Protein AF-A0A3T0L1B8-F1 (afdb_monomer)

Nearest PDB structures (foldseek):
  5vx6-assembly1_A  TM=2.380E-01  e=1.397E+00  Bacillus subtilis subsp. subtilis str. 168
  7fhf-assembly1_A  TM=1.524E-01  e=4.619E+00  Streptomyces sp. CL190

pLDDT: mean 82.83, std 13.46, r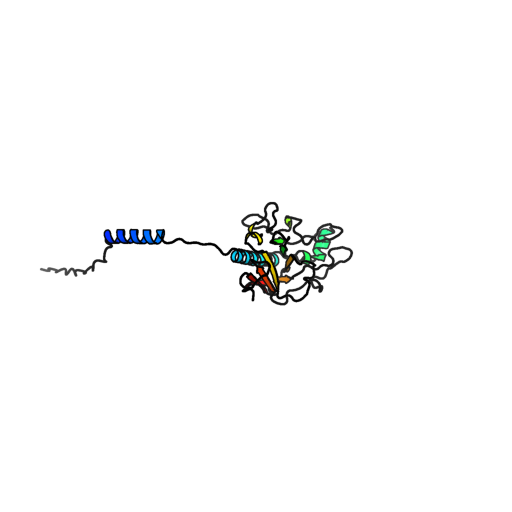ange [38.16, 96.56]

Solvent-accessible surface area (backbone atoms only — not comparable to full-atom values): 14562 Å² total; per-residue (Å²): 142,84,86,83,82,81,83,78,80,80,76,83,73,73,74,73,84,72,87,48,77,66,57,51,53,52,52,53,53,50,50,51,51,52,60,73,68,60,79,84,83,84,75,76,60,41,60,57,53,46,50,54,50,50,52,53,47,52,54,46,40,41,54,47,9,56,70,57,71,49,83,32,91,63,50,92,48,98,43,72,38,35,43,45,37,24,54,39,20,74,69,33,36,27,30,44,39,37,40,45,75,86,83,48,33,25,31,34,33,34,29,46,63,58,42,91,47,91,80,39,23,55,82,89,58,71,90,49,74,86,33,37,40,65,39,90,84,80,72,22,34,41,30,22,58,100,55,88,60,42,31,67,87,37,22,40,37,83,40,49,39,62,37,76,48,81,42,71,71,85,66,80,62,63,96,52,102,40,98,44,51,48,50,40,33,19,41,59,86,31,44,30,28,54,41,91,45,97,62,26,56,26,95,88,50,68,48,68,58,83,82,42,94,62,32,42,68,42,85,52,56,28,33,45,33,45,9,55,41,85,82,53,52,64,93,46,36,46,17,36,36,37,35,33,74,52,51,74,46,82,42,68,58,120

Radius of gyration: 30.21 Å; Cα contacts (8 Å, |Δi|>4): 432; chains: 1; bounding box: 126×38×60 Å

Mean predicted aligned error: 10.53 Å

Secondary structure (DSSP, 8-state):
-----------------PPPHHHHHHHHHHHHHHHHH--------HHHHHHHHHHHHHHHHHHHHHHS----SS-SSSSHHHHHHHHTGGGGSEEEEEEE-SS-EEEEEEE------SS-S--SS--STTTB-B-TTT--BSB-SS-TTB-GGGBGGGGT--EEEEES--SSS-SSS-TTEEEEEE-TT--EES---SS--STTS----TTSTTS-B--S-EEEEEESSSS--GGGEEEEEE-TT--EEEE---

Sequence (254 aa):
MTSYIKLTKQKNCNSSSAFTMIELLVVIIIIGIIVAALTFNFTPNKLQIAADMLMKNIKFTQSLALKDDKYQPFPNSNTAMEENRSKYWFKQWWHLKITNTGNTIYYYIFSDSPSNSSSSNFDEGYSHLSELAINPMSKKYYIGAIVSDYSPELNLSAYGVKKVEFTGYSSSPMPNNMGNRIDILFDSEGNVFLNEGIAGDSNTNPDINPLKNVRHLLTKTVKIRLCKDTTCTNSNCIAIAISPSGDVEQTQCF

Structure (mmCIF, N/CA/C/O backbone):
data_AF-A0A3T0L1B8-F1
#
_entry.id   AF-A0A3T0L1B8-F1
#
loop_
_atom_site.group_PDB
_atom_site.id
_atom_site.type_symbol
_atom_site.label_atom_id
_atom_site.label_alt_id
_atom_site.label_comp_id
_atom_site.label_asym_id
_atom_site.label_entity_id
_atom_site.label_seq_id
_atom_site.pdbx_PDB_ins_code
_atom_site.Cartn_x
_atom_site.Cartn_y
_atom_site.Cartn_z
_atom_site.occupancy
_atom_site.B_iso_or_equiv
_atom_site.auth_seq_id
_atom_site.auth_comp_id
_atom_site.auth_asym_id
_atom_site.auth_atom_id
_atom_site.pdbx_PDB_model_num
ATOM 1 N N . MET A 1 1 ? -99.798 -4.658 -1.985 1.00 43.56 1 MET A N 1
ATOM 2 C CA . MET A 1 1 ? -99.447 -4.841 -0.562 1.00 43.56 1 MET A CA 1
ATOM 3 C C . MET A 1 1 ? -98.146 -5.625 -0.530 1.00 43.56 1 MET A C 1
ATOM 5 O O . MET A 1 1 ? -98.163 -6.825 -0.750 1.00 43.56 1 MET A O 1
ATOM 9 N N . THR A 1 2 ? -97.020 -4.934 -0.376 1.00 40.78 2 THR A N 1
ATOM 10 C CA . THR A 1 2 ? -95.688 -5.556 -0.352 1.00 40.78 2 THR A CA 1
ATOM 11 C C . THR A 1 2 ? -94.812 -4.692 0.542 1.00 40.78 2 THR A C 1
ATOM 13 O O . THR A 1 2 ? -94.305 -3.658 0.120 1.00 40.78 2 THR A O 1
ATOM 16 N N . SER A 1 3 ? -94.726 -5.075 1.814 1.00 42.00 3 SER A N 1
ATOM 17 C 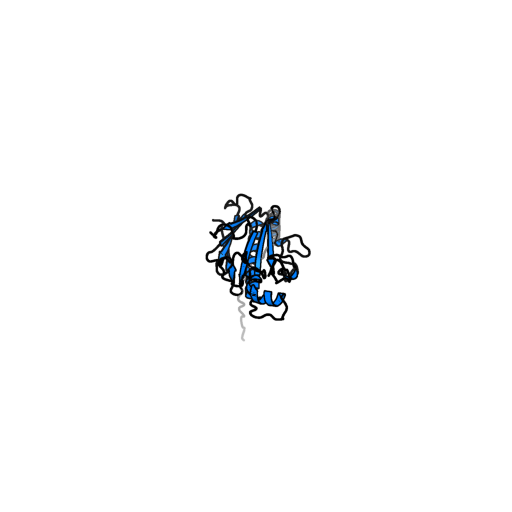CA . SER A 1 3 ? -93.849 -4.433 2.790 1.00 42.00 3 SER A CA 1
ATOM 18 C C . SER A 1 3 ? -92.582 -5.273 2.905 1.00 42.00 3 SER A C 1
ATOM 20 O O . SER A 1 3 ? -92.642 -6.430 3.317 1.00 42.00 3 SER A O 1
ATOM 22 N N . TYR A 1 4 ? -91.446 -4.714 2.491 1.00 51.78 4 TYR A N 1
ATOM 23 C CA . TYR A 1 4 ? -90.135 -5.322 2.697 1.00 51.78 4 TYR A CA 1
ATOM 24 C C . TYR A 1 4 ? -89.591 -4.866 4.051 1.00 51.78 4 TYR A C 1
ATOM 26 O O . TYR A 1 4 ? -89.288 -3.689 4.241 1.00 51.78 4 TYR A O 1
ATOM 34 N N . ILE A 1 5 ? -89.430 -5.801 4.987 1.00 57.03 5 ILE A N 1
ATOM 35 C CA . ILE A 1 5 ? -88.693 -5.557 6.229 1.00 57.03 5 ILE A CA 1
ATOM 36 C C . ILE A 1 5 ? -87.202 -5.661 5.902 1.00 57.03 5 ILE A C 1
ATOM 38 O O . ILE A 1 5 ? -86.676 -6.740 5.631 1.00 57.03 5 ILE A O 1
ATOM 42 N N . LYS A 1 6 ? -86.511 -4.520 5.902 1.00 51.84 6 LYS A N 1
ATOM 43 C CA . LYS A 1 6 ? -85.059 -4.451 5.727 1.00 51.84 6 LYS A CA 1
ATOM 44 C C . LYS A 1 6 ? -84.392 -4.802 7.060 1.00 51.84 6 LYS A C 1
ATOM 46 O O . LYS A 1 6 ? -84.316 -3.968 7.955 1.00 51.84 6 LYS A O 1
ATOM 51 N N . LEU A 1 7 ? -83.914 -6.037 7.199 1.00 56.41 7 LEU A N 1
ATOM 52 C CA . LEU A 1 7 ? -83.088 -6.451 8.336 1.00 56.41 7 LEU A CA 1
ATOM 53 C C . LEU A 1 7 ? -81.690 -5.832 8.201 1.00 56.41 7 LEU A C 1
ATOM 55 O O . LEU A 1 7 ? -80.828 -6.351 7.492 1.00 56.41 7 LEU A O 1
ATOM 59 N N . THR A 1 8 ? -81.441 -4.712 8.877 1.00 56.59 8 THR A N 1
ATOM 60 C CA . THR A 1 8 ? -80.078 -4.201 9.063 1.00 56.59 8 THR A CA 1
ATOM 61 C C . THR A 1 8 ? -79.391 -5.002 10.161 1.00 56.59 8 THR A C 1
ATOM 63 O O . THR A 1 8 ? -79.640 -4.803 11.347 1.00 56.59 8 THR A O 1
ATOM 66 N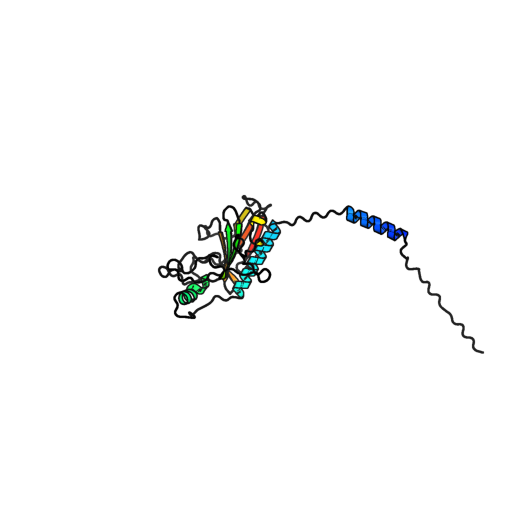 N . LYS A 1 9 ? -78.518 -5.927 9.754 1.00 58.34 9 LYS A N 1
ATOM 67 C CA . LYS A 1 9 ? -77.613 -6.661 10.642 1.00 58.34 9 LYS A CA 1
ATOM 68 C C . LYS A 1 9 ? -76.667 -5.653 11.308 1.00 58.34 9 LYS A C 1
ATOM 70 O O . LYS A 1 9 ? -75.794 -5.096 10.645 1.00 58.34 9 LYS A O 1
ATOM 75 N N . GLN A 1 10 ? -76.861 -5.394 12.598 1.00 59.53 10 GLN A N 1
ATOM 76 C CA . GLN A 1 10 ? -75.979 -4.536 13.383 1.00 59.53 10 GLN A CA 1
ATOM 77 C C . GLN A 1 10 ? -74.624 -5.244 13.514 1.00 59.53 10 GLN A C 1
ATOM 79 O O . GLN A 1 10 ? -74.503 -6.284 14.159 1.00 59.53 10 GLN A O 1
ATOM 84 N N . LYS A 1 11 ? -73.603 -4.730 12.822 1.00 57.56 11 LYS A N 1
ATOM 85 C CA . LYS A 1 11 ? -72.218 -5.160 13.028 1.00 57.56 11 LYS A CA 1
ATOM 86 C C . LYS A 1 11 ? -71.818 -4.685 14.426 1.00 57.56 11 LYS A C 1
ATOM 88 O O . LYS A 1 11 ? -71.758 -3.480 14.652 1.00 57.56 11 LYS A O 1
ATOM 93 N N . ASN A 1 12 ? -71.540 -5.613 15.341 1.00 59.44 12 ASN A N 1
ATOM 94 C CA . ASN A 1 12 ? -70.778 -5.306 16.549 1.00 59.44 12 ASN A CA 1
ATOM 95 C C . ASN A 1 12 ? -69.379 -4.876 16.099 1.00 59.44 12 ASN A C 1
ATOM 97 O O . ASN A 1 12 ? -68.505 -5.708 15.854 1.00 59.44 12 ASN A O 1
ATOM 101 N N . CYS A 1 13 ? -69.177 -3.574 15.931 1.00 58.53 13 CYS A N 1
ATOM 102 C CA . CYS A 1 13 ? -67.839 -3.017 15.939 1.00 58.53 13 CYS A CA 1
ATOM 103 C C . CYS A 1 13 ? -67.358 -3.121 17.384 1.00 58.53 13 CYS A C 1
ATOM 105 O O . CYS A 1 13 ? -67.670 -2.258 18.199 1.00 58.53 13 CYS A O 1
ATOM 107 N N . ASN A 1 14 ? -66.630 -4.195 17.706 1.00 60.19 14 ASN A N 1
ATOM 108 C CA . ASN A 1 14 ? -65.706 -4.154 18.833 1.00 60.19 14 ASN A CA 1
ATOM 109 C C . ASN A 1 14 ? -64.895 -2.874 18.648 1.00 60.19 14 ASN A C 1
ATOM 111 O O . ASN A 1 14 ? -64.238 -2.723 17.615 1.00 60.19 14 ASN A O 1
ATOM 115 N N . SER A 1 15 ? -65.018 -1.926 19.578 1.00 56.59 15 SER A N 1
ATOM 116 C CA . SER A 1 15 ? -64.222 -0.710 19.541 1.00 56.59 15 SER A CA 1
ATOM 117 C C . SER A 1 15 ? -62.767 -1.150 19.513 1.00 56.59 15 SER A C 1
ATOM 119 O O . SER A 1 15 ? -62.270 -1.713 20.488 1.00 56.59 15 SER A O 1
ATOM 121 N N . SER A 1 16 ? -62.094 -0.959 18.384 1.00 62.03 16 SER A N 1
ATOM 122 C CA . SER A 1 16 ? -60.641 -0.982 18.343 1.00 62.03 16 SER A CA 1
ATOM 123 C C . SER A 1 16 ? -60.185 -0.014 19.427 1.00 62.03 16 SER A C 1
ATOM 125 O O . SER A 1 16 ? -60.505 1.171 19.331 1.00 62.03 16 SER A O 1
ATOM 127 N N . SER A 1 17 ? -59.583 -0.550 20.494 1.00 70.81 17 SER A N 1
ATOM 128 C CA . SER A 1 17 ? -59.208 0.200 21.692 1.00 70.81 17 SER A CA 1
ATOM 129 C C . SER A 1 17 ? -58.466 1.459 21.261 1.00 70.81 17 SER A C 1
ATOM 131 O O . SER A 1 17 ? -57.380 1.379 20.688 1.00 70.81 17 SER A O 1
ATOM 133 N N . ALA A 1 18 ? -59.109 2.611 21.430 1.00 75.62 18 ALA A N 1
ATOM 134 C CA . ALA A 1 18 ? -58.526 3.885 21.066 1.00 75.62 18 ALA A CA 1
ATOM 135 C C . ALA A 1 18 ? -57.537 4.278 22.159 1.00 75.62 18 ALA A C 1
ATOM 137 O O . ALA A 1 18 ? -57.841 4.179 23.348 1.00 75.62 18 ALA A O 1
ATOM 138 N N . PHE A 1 19 ? -56.356 4.711 21.739 1.00 81.44 19 PHE A N 1
ATOM 139 C CA . PHE A 1 19 ? -55.300 5.128 22.643 1.00 81.44 19 PHE A CA 1
ATOM 140 C C . PHE A 1 19 ? -55.752 6.344 23.455 1.00 81.44 19 PHE A C 1
ATOM 142 O O . PHE A 1 19 ? -56.242 7.328 22.892 1.00 81.44 19 PHE A O 1
ATOM 149 N N . THR A 1 20 ? -55.635 6.273 24.780 1.00 90.88 20 THR A N 1
ATOM 150 C CA . THR A 1 20 ? -56.143 7.344 25.646 1.00 90.88 20 THR A CA 1
ATOM 151 C C . THR A 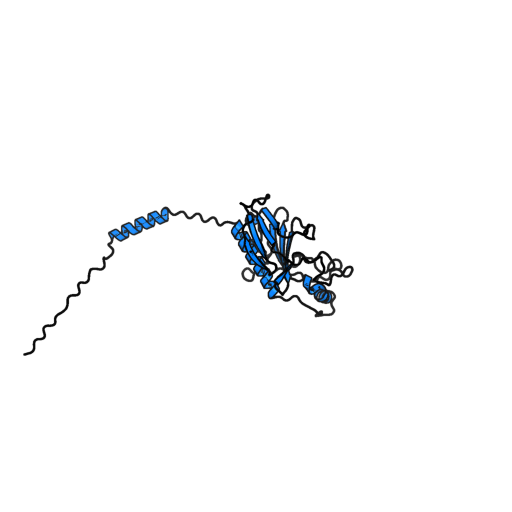1 20 ? -55.114 8.470 25.798 1.00 90.88 20 THR A C 1
ATOM 153 O O . THR A 1 20 ? -53.906 8.250 25.750 1.00 90.88 20 THR A O 1
ATOM 156 N N . MET A 1 21 ? -55.579 9.707 26.010 1.00 92.12 21 MET A N 1
ATOM 157 C CA . MET A 1 21 ? -54.702 10.879 26.199 1.00 92.12 21 MET A CA 1
ATOM 158 C C . MET A 1 21 ? -53.708 10.709 27.362 1.00 92.12 21 MET A C 1
ATOM 160 O O . MET A 1 21 ? -52.581 11.193 27.287 1.00 92.12 21 MET A O 1
ATOM 164 N N . ILE A 1 22 ? -54.101 9.996 28.423 1.00 93.19 22 ILE A N 1
ATOM 165 C CA . ILE A 1 22 ? -53.224 9.716 29.567 1.00 93.19 22 ILE A CA 1
ATOM 166 C C . ILE A 1 22 ? -52.142 8.683 29.226 1.00 93.19 22 ILE A C 1
ATOM 168 O O . ILE A 1 22 ? -50.998 8.818 29.651 1.00 93.19 22 ILE A O 1
ATOM 172 N N . GLU A 1 23 ? -52.476 7.690 28.407 1.00 92.25 23 GLU A N 1
ATOM 173 C CA . GLU A 1 23 ? -51.549 6.655 27.942 1.00 92.25 23 GLU A CA 1
ATOM 174 C C . GLU A 1 23 ? -50.450 7.261 27.060 1.00 92.25 23 GLU A C 1
ATOM 176 O O . GLU A 1 23 ? -49.275 6.927 27.205 1.00 92.25 23 GLU A O 1
ATOM 181 N N . LEU A 1 24 ? -50.800 8.260 26.241 1.00 92.75 24 LEU A N 1
ATOM 182 C CA . LEU A 1 24 ? -49.839 9.049 25.466 1.00 92.75 24 LEU A CA 1
ATOM 183 C C . LEU A 1 24 ? -48.844 9.796 26.348 1.00 92.75 24 LEU A C 1
ATOM 185 O O . LEU A 1 24 ? -47.643 9.782 26.080 1.00 92.75 24 LEU A O 1
ATOM 189 N N . LEU A 1 25 ? -49.334 10.431 27.407 1.00 95.00 25 LEU A N 1
ATOM 190 C CA . LEU A 1 25 ? -48.489 11.174 28.332 1.00 95.00 25 LEU A CA 1
ATOM 191 C C . LEU A 1 25 ? -47.494 10.248 29.041 1.00 95.00 25 LEU A C 1
ATOM 193 O O . LEU A 1 25 ? -46.308 10.567 29.123 1.00 95.00 25 LEU A O 1
ATOM 197 N N . VAL A 1 26 ? -47.948 9.073 29.484 1.00 95.38 26 VAL A N 1
ATOM 198 C CA . VAL A 1 26 ? -47.081 8.059 30.099 1.00 95.38 26 VAL A CA 1
ATOM 199 C C . VAL A 1 26 ? -46.014 7.575 29.113 1.00 95.38 26 VAL A C 1
ATOM 201 O O . VAL A 1 26 ? -44.842 7.505 29.476 1.00 95.38 26 VAL A O 1
ATOM 204 N N . VAL A 1 27 ? -46.376 7.314 27.854 1.00 95.50 27 VAL A N 1
ATOM 205 C CA . VAL A 1 27 ? -45.414 6.892 26.821 1.00 95.50 27 VAL A CA 1
ATOM 206 C C . VAL A 1 27 ? -44.347 7.959 26.560 1.00 95.50 27 VAL A C 1
ATOM 208 O O . VAL A 1 27 ? -43.166 7.623 26.490 1.00 95.50 27 VAL A O 1
ATOM 211 N N . ILE A 1 28 ? -44.718 9.240 26.475 1.00 95.56 28 ILE A N 1
ATOM 212 C CA . ILE A 1 28 ? -43.755 10.335 26.255 1.00 95.56 28 ILE A CA 1
ATOM 213 C C . ILE A 1 28 ? -42.784 10.459 27.434 1.00 95.56 28 ILE A C 1
ATOM 215 O O . ILE A 1 28 ? -41.582 10.618 27.218 1.00 95.56 28 ILE A O 1
ATOM 219 N N . ILE A 1 29 ? -43.275 10.340 28.672 1.00 96.56 29 ILE A N 1
ATOM 220 C CA . ILE A 1 29 ? -42.424 10.370 29.870 1.00 96.56 29 ILE A CA 1
ATOM 221 C C . ILE A 1 29 ? -41.445 9.192 29.860 1.00 96.56 29 ILE A C 1
ATOM 223 O O . ILE A 1 29 ? -40.252 9.389 30.081 1.00 96.56 29 ILE A O 1
ATOM 227 N N . ILE A 1 30 ? -41.923 7.982 29.559 1.00 96.19 30 ILE A N 1
ATOM 228 C CA . ILE A 1 30 ? -41.081 6.780 29.511 1.00 96.19 30 ILE A CA 1
ATOM 229 C C . ILE A 1 30 ? -39.999 6.918 28.433 1.00 96.19 30 ILE A C 1
ATOM 231 O O . ILE A 1 30 ? -38.829 6.668 28.715 1.00 96.19 30 ILE A O 1
ATOM 235 N N . ILE A 1 31 ? -40.352 7.370 27.226 1.00 95.62 31 ILE A N 1
ATOM 236 C CA . ILE A 1 31 ? -39.377 7.608 26.151 1.00 95.62 31 ILE A CA 1
ATOM 237 C C . ILE A 1 31 ? -38.372 8.689 26.566 1.00 95.62 31 ILE A C 1
ATOM 239 O O . ILE A 1 31 ? -37.177 8.519 26.342 1.00 95.62 31 ILE A O 1
ATOM 243 N N . GLY A 1 32 ? -38.826 9.764 27.216 1.00 94.94 32 GLY A N 1
ATOM 244 C CA . GLY A 1 32 ? -37.956 10.827 27.722 1.00 94.94 32 GLY A CA 1
ATOM 245 C C . GLY A 1 32 ? -36.923 10.318 28.728 1.00 94.94 32 GLY A C 1
ATOM 246 O O . GLY A 1 32 ? -35.747 10.659 28.622 1.00 94.94 32 GLY A O 1
ATOM 247 N N . ILE A 1 33 ? -37.333 9.445 29.653 1.00 94.88 33 ILE A N 1
ATOM 248 C CA . ILE A 1 33 ? -36.426 8.808 30.619 1.00 94.88 33 ILE A CA 1
ATOM 249 C C . ILE A 1 33 ? -35.438 7.882 29.904 1.00 94.88 33 ILE A C 1
ATOM 251 O O . ILE A 1 33 ? -34.245 7.933 30.192 1.00 94.88 33 ILE A O 1
ATOM 255 N N . ILE A 1 34 ? -35.907 7.063 28.957 1.00 94.12 34 ILE A N 1
ATOM 256 C CA . ILE A 1 34 ? -35.047 6.146 28.197 1.00 94.12 34 ILE A CA 1
ATOM 257 C C . ILE A 1 34 ? -33.992 6.932 27.412 1.00 94.12 34 ILE A C 1
ATOM 259 O O . ILE A 1 34 ? -32.811 6.615 27.497 1.00 94.12 34 ILE A O 1
ATOM 263 N N . VAL A 1 35 ? -34.380 7.990 26.699 1.00 91.19 35 VAL A N 1
ATOM 264 C CA . VAL A 1 35 ? -33.441 8.823 25.930 1.00 91.19 35 VAL A CA 1
ATOM 265 C C . VAL A 1 35 ? -32.449 9.540 26.847 1.00 91.19 35 VAL A C 1
ATOM 267 O O . VAL A 1 35 ? -31.269 9.604 26.520 1.00 91.19 35 VAL A O 1
ATOM 270 N N . ALA A 1 36 ? -32.893 10.034 28.005 1.00 89.94 36 ALA A N 1
ATOM 271 C CA . ALA A 1 36 ? -32.013 10.689 28.972 1.00 89.94 36 ALA A CA 1
ATOM 272 C C . ALA A 1 36 ? -31.031 9.718 29.655 1.00 89.94 36 ALA A C 1
ATOM 274 O O . ALA A 1 36 ? -29.933 10.123 30.030 1.00 89.94 36 ALA A O 1
ATOM 275 N N . ALA A 1 37 ? -31.414 8.449 29.824 1.00 89.00 37 ALA A N 1
ATOM 276 C CA . ALA A 1 37 ? -30.581 7.420 30.447 1.00 89.00 37 ALA A CA 1
ATOM 277 C C . ALA A 1 37 ? -29.617 6.729 29.464 1.00 89.00 37 ALA A C 1
ATOM 279 O O . ALA A 1 37 ? -28.627 6.132 29.889 1.00 89.00 37 ALA A O 1
ATOM 280 N N . LEU A 1 38 ? -29.892 6.781 28.159 1.00 87.12 38 LEU A N 1
ATOM 281 C CA . LEU A 1 38 ? -29.060 6.151 27.138 1.00 87.12 38 LEU A CA 1
ATOM 282 C C . LEU A 1 38 ? -27.897 7.061 26.728 1.00 87.12 38 LEU A C 1
ATOM 284 O O . LEU A 1 38 ? -28.003 7.874 25.812 1.00 87.12 38 LEU A O 1
ATOM 288 N N . THR A 1 39 ? -26.738 6.859 27.351 1.00 77.25 39 THR A N 1
ATOM 289 C CA . THR A 1 39 ? -25.471 7.434 26.883 1.00 77.25 39 THR A CA 1
ATOM 290 C C . THR A 1 39 ? -24.746 6.417 26.004 1.00 77.25 39 THR A C 1
ATOM 292 O O . THR A 1 39 ? -24.194 5.434 26.499 1.00 77.25 39 THR A O 1
ATOM 295 N N . PHE A 1 40 ? -24.714 6.637 24.689 1.00 77.25 40 PHE A N 1
ATOM 296 C CA . PHE A 1 40 ? -23.960 5.775 23.778 1.00 77.25 40 PHE A CA 1
ATOM 297 C C . PHE A 1 40 ? -22.516 6.267 23.634 1.00 77.25 40 PHE A C 1
ATOM 299 O O . PHE A 1 40 ? -22.259 7.282 22.989 1.00 77.25 40 PHE A O 1
ATOM 306 N N . ASN A 1 41 ? -21.557 5.541 24.212 1.00 73.69 41 ASN A N 1
ATOM 307 C CA . ASN A 1 41 ? -20.136 5.830 24.020 1.00 73.69 41 ASN A CA 1
ATOM 308 C C . ASN A 1 41 ? -19.567 5.009 22.852 1.00 73.69 41 ASN A C 1
ATOM 310 O O . ASN A 1 41 ? -18.990 3.938 23.042 1.00 73.69 41 ASN A O 1
ATOM 314 N N . PHE A 1 42 ? -19.746 5.508 21.629 1.00 72.50 42 PHE A N 1
ATOM 315 C CA . PHE A 1 42 ? -19.143 4.922 20.433 1.00 72.50 42 PHE A CA 1
ATOM 316 C C . PHE A 1 42 ? -17.696 5.400 20.289 1.00 72.50 42 PHE A C 1
ATOM 318 O O . PHE A 1 42 ? -17.414 6.363 19.580 1.00 72.50 42 PHE A O 1
ATOM 325 N N . THR A 1 43 ? -16.759 4.722 20.952 1.00 78.88 43 THR A N 1
ATOM 326 C CA . THR A 1 43 ? -15.334 4.884 20.632 1.00 78.88 43 THR A CA 1
ATOM 327 C C . THR A 1 43 ? -14.949 3.845 19.582 1.00 78.88 43 THR A C 1
ATOM 329 O O . THR A 1 43 ? -14.843 2.659 19.901 1.00 78.88 43 THR A O 1
ATOM 332 N N . PRO A 1 44 ? -14.774 4.235 18.306 1.00 82.75 44 PRO A N 1
ATOM 333 C CA . PRO A 1 44 ? -14.417 3.272 17.282 1.00 82.75 44 PRO A CA 1
ATOM 334 C C . PRO A 1 44 ? -13.020 2.715 17.555 1.00 82.75 44 PRO A C 1
ATOM 336 O O . PRO A 1 44 ? -12.099 3.437 17.957 1.00 82.75 44 PRO A O 1
ATOM 339 N N . ASN A 1 45 ? -12.845 1.419 17.306 1.00 89.56 45 ASN A N 1
ATOM 340 C CA . ASN A 1 45 ? -11.541 0.789 17.423 1.00 89.56 45 ASN A CA 1
ATOM 341 C C . ASN A 1 45 ? -10.625 1.306 16.300 1.00 89.56 45 ASN A C 1
ATOM 343 O O . ASN A 1 45 ? -10.745 0.907 15.145 1.00 89.56 45 ASN A O 1
ATOM 347 N N . LYS A 1 46 ? -9.695 2.206 16.641 1.00 92.56 46 LYS A N 1
ATOM 348 C CA . LYS A 1 46 ? -8.772 2.813 15.670 1.00 92.56 46 LYS A CA 1
ATOM 349 C C . LYS A 1 46 ? -7.891 1.784 14.957 1.00 92.56 46 LYS A C 1
ATOM 351 O O . LYS A 1 46 ? -7.619 1.957 13.775 1.00 92.56 46 LYS A O 1
ATOM 356 N N . LEU A 1 47 ? -7.488 0.714 15.648 1.00 92.12 47 LEU A N 1
ATOM 357 C CA . LEU A 1 47 ? -6.679 -0.351 15.050 1.00 92.12 47 LEU A CA 1
ATOM 358 C C . LEU A 1 47 ? -7.476 -1.109 13.983 1.00 92.12 47 LEU A C 1
ATOM 360 O O . LEU A 1 47 ? -6.938 -1.408 12.922 1.00 92.12 47 LEU A O 1
ATOM 364 N N . GLN A 1 48 ? -8.764 -1.351 14.246 1.00 92.88 48 GLN A N 1
ATOM 365 C CA . GLN A 1 48 ? -9.682 -1.947 13.275 1.00 92.88 48 GLN A CA 1
ATOM 366 C C . GLN A 1 48 ? -9.821 -1.054 12.037 1.00 92.88 48 GLN A C 1
ATOM 368 O O . GLN A 1 48 ? -9.638 -1.532 10.925 1.00 92.88 48 GLN A O 1
ATOM 373 N N . ILE A 1 49 ? -10.023 0.257 12.223 1.00 93.94 49 ILE A N 1
ATOM 374 C CA . ILE A 1 49 ? -10.102 1.207 11.099 1.00 93.94 49 ILE A CA 1
ATOM 375 C C . ILE A 1 49 ? -8.813 1.192 10.263 1.00 93.94 49 ILE A C 1
ATOM 377 O O . ILE A 1 49 ? -8.881 1.202 9.036 1.00 93.94 49 ILE A O 1
ATOM 381 N N . ALA A 1 50 ? -7.641 1.158 10.904 1.00 94.44 50 ALA A N 1
ATOM 382 C CA . ALA A 1 50 ? -6.365 1.071 10.196 1.00 94.44 50 ALA A CA 1
ATOM 383 C C . ALA A 1 50 ? -6.233 -0.226 9.386 1.00 94.44 50 ALA A C 1
ATOM 385 O O . ALA A 1 50 ? -5.775 -0.180 8.244 1.00 94.44 50 ALA A O 1
ATOM 386 N N . ALA A 1 51 ? -6.647 -1.361 9.956 1.00 94.94 51 ALA A N 1
ATOM 387 C CA . ALA A 1 51 ? -6.626 -2.649 9.271 1.00 94.94 51 ALA A CA 1
ATOM 388 C C . ALA A 1 51 ? -7.575 -2.668 8.064 1.00 94.94 51 ALA A C 1
ATOM 390 O O . ALA A 1 51 ? -7.160 -3.045 6.969 1.00 94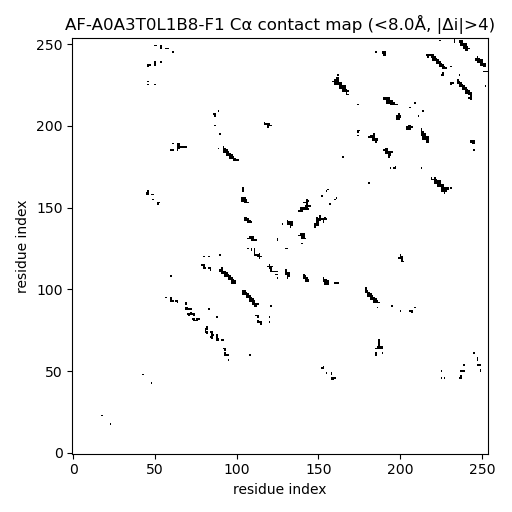.94 51 ALA A O 1
ATOM 391 N N . ASP A 1 52 ? -8.805 -2.180 8.238 1.00 95.38 52 ASP A N 1
ATOM 392 C CA . ASP A 1 52 ? -9.802 -2.085 7.169 1.00 95.38 52 ASP A CA 1
ATOM 393 C C . ASP A 1 52 ? -9.328 -1.164 6.040 1.00 95.38 52 ASP A C 1
ATOM 395 O O . ASP A 1 52 ? -9.467 -1.491 4.859 1.00 95.38 52 ASP A O 1
ATOM 399 N N . MET A 1 53 ? -8.720 -0.026 6.390 1.00 94.06 53 MET A N 1
ATOM 400 C CA . MET A 1 53 ? -8.166 0.915 5.418 1.00 94.06 53 MET A CA 1
ATOM 401 C C . MET A 1 53 ? -7.001 0.298 4.639 1.00 94.06 53 MET A C 1
ATOM 403 O O . MET A 1 53 ? -6.972 0.391 3.413 1.00 94.06 53 MET A O 1
ATOM 407 N N . LEU A 1 54 ? -6.063 -0.359 5.327 1.00 95.50 54 LEU A N 1
ATOM 408 C CA . LEU A 1 54 ? -4.938 -1.031 4.679 1.00 95.50 54 LEU A CA 1
ATOM 409 C C . LEU A 1 54 ? -5.427 -2.157 3.758 1.00 95.50 54 LEU A C 1
ATOM 411 O O . LEU A 1 54 ? -5.028 -2.201 2.601 1.00 95.50 54 LEU A O 1
ATOM 415 N N . MET A 1 55 ? -6.352 -3.005 4.216 1.00 95.81 55 MET A N 1
ATOM 416 C CA . MET A 1 55 ? -6.948 -4.068 3.399 1.00 95.81 55 MET A CA 1
ATOM 417 C C . MET A 1 55 ? -7.647 -3.511 2.154 1.00 95.81 55 MET A C 1
ATOM 419 O O . MET A 1 55 ? -7.432 -4.012 1.049 1.00 95.81 55 MET A O 1
ATOM 423 N N . LYS A 1 56 ? -8.464 -2.462 2.310 1.00 95.38 56 LYS A N 1
ATOM 424 C CA . LYS A 1 56 ? -9.117 -1.776 1.186 1.00 95.38 56 LYS A CA 1
ATOM 425 C C . LYS A 1 56 ? -8.086 -1.283 0.174 1.00 95.38 56 LYS A C 1
ATOM 427 O O . LYS A 1 56 ? -8.299 -1.424 -1.026 1.00 95.38 56 LYS A O 1
ATOM 432 N N . ASN A 1 57 ? -6.990 -0.709 0.654 1.00 95.62 57 ASN A N 1
ATOM 433 C CA . ASN A 1 57 ? -5.966 -0.135 -0.203 1.00 95.62 57 ASN A CA 1
ATOM 434 C C . ASN A 1 57 ? -5.090 -1.191 -0.881 1.00 95.62 57 ASN A C 1
ATOM 436 O O . ASN A 1 57 ? -4.737 -0.987 -2.033 1.00 95.62 57 ASN A O 1
ATOM 440 N N . ILE A 1 58 ? -4.840 -2.346 -0.256 1.00 96.00 58 ILE A N 1
ATOM 441 C CA . ILE A 1 58 ? -4.208 -3.488 -0.938 1.00 96.00 58 ILE A CA 1
ATOM 442 C C . ILE A 1 58 ? -5.098 -3.965 -2.097 1.00 96.00 58 ILE A C 1
ATOM 444 O O . ILE A 1 58 ? -4.622 -4.096 -3.221 1.00 96.00 58 ILE A O 1
ATOM 448 N N . LYS A 1 59 ? -6.406 -4.144 -1.858 1.00 95.62 59 LYS A N 1
ATOM 449 C CA . LYS A 1 59 ? -7.370 -4.515 -2.915 1.00 95.62 59 LYS A CA 1
ATOM 450 C C . LYS A 1 59 ? -7.446 -3.460 -4.018 1.00 95.62 59 LYS A C 1
ATOM 452 O O . LYS A 1 59 ? -7.579 -3.790 -5.192 1.00 95.62 59 LYS A O 1
ATOM 457 N N . PHE A 1 60 ? -7.355 -2.184 -3.650 1.00 95.25 60 PHE A N 1
ATOM 458 C CA . PHE A 1 60 ? -7.288 -1.093 -4.614 1.00 95.25 60 PHE A CA 1
ATOM 459 C C . PHE A 1 60 ? -6.017 -1.172 -5.471 1.00 95.25 60 PHE A C 1
ATOM 461 O O . PHE A 1 60 ? -6.135 -1.123 -6.692 1.00 95.25 60 PHE A O 1
ATOM 468 N N . THR A 1 61 ? -4.837 -1.375 -4.877 1.00 95.88 61 THR A N 1
ATOM 469 C CA . THR A 1 61 ? -3.581 -1.581 -5.619 1.00 95.88 61 THR A CA 1
ATOM 470 C C . THR A 1 61 ? -3.678 -2.772 -6.569 1.00 95.88 61 THR A C 1
ATOM 472 O O . THR A 1 61 ? -3.332 -2.641 -7.739 1.00 95.88 61 THR A O 1
ATOM 475 N N . GLN A 1 62 ? -4.234 -3.899 -6.116 1.00 95.56 62 GLN A N 1
ATOM 476 C CA . GLN A 1 62 ? -4.489 -5.056 -6.977 1.00 95.56 62 GLN A CA 1
ATOM 477 C C . GLN A 1 62 ? -5.411 -4.685 -8.150 1.00 95.56 62 GLN A C 1
ATOM 479 O O . GLN A 1 62 ? -5.121 -5.005 -9.298 1.00 95.56 62 GLN A O 1
ATOM 484 N N . SER A 1 63 ? -6.500 -3.950 -7.896 1.00 95.19 63 SER A N 1
ATOM 485 C CA . SER A 1 63 ? -7.397 -3.496 -8.968 1.00 95.19 63 SER A CA 1
ATOM 486 C C . SER A 1 63 ? -6.725 -2.546 -9.964 1.00 95.19 63 SER A C 1
ATOM 488 O O . SER A 1 63 ? -7.097 -2.540 -11.136 1.00 95.19 63 SER A O 1
ATOM 490 N N . LEU A 1 64 ? -5.748 -1.748 -9.514 1.00 95.62 64 LEU A N 1
ATOM 491 C CA . LEU A 1 64 ? -4.956 -0.893 -10.393 1.00 95.62 64 LEU A CA 1
ATOM 492 C C . LEU A 1 64 ? -4.069 -1.749 -11.297 1.00 95.62 64 LEU A C 1
ATOM 494 O O . LEU A 1 64 ? -4.116 -1.555 -12.505 1.00 95.62 64 LEU A O 1
ATOM 498 N N . ALA A 1 65 ? -3.364 -2.737 -10.742 1.00 95.06 65 ALA A N 1
ATOM 499 C CA . ALA A 1 65 ? -2.540 -3.672 -11.510 1.00 95.06 65 ALA A CA 1
ATOM 500 C C . ALA A 1 65 ? -3.331 -4.446 -12.571 1.00 95.06 65 ALA A C 1
ATOM 502 O O . ALA A 1 65 ? -2.900 -4.532 -13.715 1.00 95.06 65 ALA A O 1
ATOM 503 N N . LEU A 1 66 ? -4.528 -4.929 -12.227 1.00 94.31 66 LEU A N 1
ATOM 504 C CA . LEU A 1 66 ? -5.398 -5.641 -13.171 1.00 94.31 66 LEU A CA 1
ATOM 505 C C . LEU A 1 66 ? -5.956 -4.741 -14.286 1.00 94.31 66 LEU A C 1
ATOM 507 O O . LEU A 1 66 ? -6.351 -5.233 -15.341 1.00 94.31 66 LEU A O 1
ATOM 511 N N . LYS A 1 67 ? -6.060 -3.429 -14.047 1.00 94.62 67 LYS A N 1
ATOM 512 C CA . LYS A 1 67 ? -6.615 -2.469 -15.014 1.00 94.62 67 LYS A CA 1
ATOM 513 C C . LYS A 1 67 ? -5.541 -1.832 -15.895 1.00 94.62 67 LYS A C 1
ATOM 515 O O . LYS A 1 67 ? -5.818 -1.496 -17.044 1.00 94.62 67 LYS A O 1
ATOM 520 N N . ASP A 1 68 ? -4.374 -1.581 -15.326 1.00 92.94 68 ASP A N 1
ATOM 521 C CA . ASP A 1 68 ? -3.281 -0.831 -15.927 1.00 92.94 68 ASP A CA 1
ATOM 522 C C . ASP A 1 68 ? -2.151 -1.791 -16.294 1.00 92.94 68 ASP A C 1
ATOM 524 O O . ASP A 1 68 ? -1.239 -2.039 -15.502 1.00 92.94 68 ASP A O 1
ATOM 528 N N . ASP A 1 69 ? -2.253 -2.357 -17.497 1.00 90.12 69 ASP A N 1
ATOM 529 C CA . ASP A 1 69 ? -1.242 -3.267 -18.018 1.00 90.12 69 ASP A CA 1
ATOM 530 C C . ASP A 1 69 ? 0.039 -2.503 -18.367 1.00 90.12 69 ASP A C 1
ATOM 532 O O . ASP A 1 69 ? 0.079 -1.657 -19.264 1.00 90.12 69 ASP A O 1
ATOM 536 N N . LYS A 1 70 ? 1.104 -2.824 -17.635 1.00 91.19 70 LYS A N 1
ATOM 537 C CA . LYS A 1 70 ? 2.436 -2.237 -17.810 1.00 91.19 70 LYS A CA 1
ATOM 538 C C . LYS A 1 70 ? 3.247 -2.926 -18.894 1.00 91.19 70 LYS A C 1
ATOM 540 O O . LYS A 1 70 ? 4.359 -2.481 -19.180 1.00 91.19 70 LYS A O 1
ATOM 545 N N . TYR A 1 71 ? 2.739 -4.013 -19.469 1.00 91.00 71 TYR A N 1
ATOM 546 C CA . TYR A 1 71 ? 3.445 -4.763 -20.489 1.00 91.00 71 TYR A CA 1
ATOM 547 C C . TYR A 1 71 ? 3.672 -3.913 -21.744 1.00 91.00 71 TYR A C 1
ATOM 549 O O . TYR A 1 71 ? 2.754 -3.589 -22.495 1.00 91.00 71 TYR A O 1
ATOM 557 N N . GLN A 1 72 ? 4.937 -3.575 -21.988 1.00 89.75 72 GLN A N 1
ATOM 558 C CA . GLN A 1 72 ? 5.369 -2.841 -23.170 1.00 89.75 72 GLN A CA 1
ATOM 559 C C . GLN A 1 72 ? 6.527 -3.602 -23.831 1.00 89.75 72 GLN A C 1
ATOM 561 O O . GLN A 1 72 ? 7.680 -3.400 -23.467 1.00 89.75 72 GLN A O 1
ATOM 566 N N . PRO A 1 73 ? 6.265 -4.499 -24.796 1.00 88.12 73 PRO A N 1
ATOM 567 C CA . PRO A 1 73 ? 7.324 -5.292 -25.422 1.00 88.12 73 PRO A CA 1
ATOM 568 C C . PRO A 1 73 ? 8.216 -4.485 -26.376 1.00 88.12 73 PRO A C 1
ATOM 570 O O . PRO A 1 73 ? 9.326 -4.919 -26.682 1.00 88.12 73 PRO A O 1
ATOM 573 N N . PHE A 1 74 ? 7.753 -3.321 -26.846 1.00 91.50 74 PHE A N 1
ATOM 574 C CA . PHE A 1 74 ? 8.474 -2.472 -27.796 1.00 91.50 74 PHE A CA 1
ATOM 575 C C . PHE A 1 74 ? 8.423 -0.997 -27.380 1.00 91.50 74 PHE A C 1
ATOM 577 O O . PHE A 1 74 ? 7.380 -0.544 -26.904 1.00 91.50 74 PHE A O 1
ATOM 584 N N . PRO A 1 75 ? 9.506 -0.230 -27.593 1.00 91.62 75 PRO A N 1
ATOM 585 C CA . PRO A 1 75 ? 9.535 1.187 -27.256 1.00 91.62 75 PRO A CA 1
ATOM 586 C C . PRO A 1 75 ? 8.641 2.000 -28.192 1.00 91.62 75 PRO A C 1
ATOM 588 O O . PRO A 1 75 ? 8.647 1.799 -29.405 1.00 91.62 75 PRO A O 1
ATOM 591 N N . ASN A 1 76 ? 7.911 2.971 -27.637 1.00 91.19 76 ASN A N 1
ATOM 592 C CA . ASN A 1 76 ? 7.065 3.875 -28.428 1.00 91.19 76 ASN A CA 1
ATOM 593 C C . ASN A 1 76 ? 7.877 4.953 -29.169 1.00 91.19 76 ASN A C 1
ATOM 595 O O . ASN A 1 76 ? 7.369 5.616 -30.072 1.00 91.19 76 ASN A O 1
ATOM 599 N N . SER A 1 77 ? 9.133 5.168 -28.768 1.00 92.19 77 SER A N 1
ATOM 600 C CA . SER A 1 77 ? 10.065 6.101 -29.402 1.00 92.19 77 SER A CA 1
ATOM 601 C C . SER A 1 77 ? 11.512 5.656 -29.192 1.00 92.19 77 SER A C 1
ATOM 603 O O . SER A 1 77 ? 11.800 4.889 -28.280 1.00 92.19 77 SER A O 1
ATOM 605 N N . ASN A 1 78 ? 12.440 6.204 -29.977 1.00 89.12 78 ASN A N 1
ATOM 606 C CA . ASN A 1 78 ? 13.875 5.888 -29.895 1.00 89.12 78 ASN A CA 1
ATOM 607 C C . ASN A 1 78 ? 14.595 6.641 -28.758 1.00 89.12 78 ASN A C 1
ATOM 609 O O . ASN A 1 78 ? 15.746 7.049 -28.901 1.00 89.12 78 ASN A O 1
ATOM 613 N N . THR A 1 79 ? 13.895 6.932 -27.661 1.00 90.31 79 THR A N 1
ATOM 614 C CA . THR A 1 79 ? 14.501 7.574 -26.491 1.00 90.31 79 THR A CA 1
ATOM 615 C C . THR A 1 79 ? 14.974 6.505 -25.514 1.00 90.31 79 THR A C 1
ATOM 617 O O . THR A 1 79 ? 14.293 5.500 -25.321 1.00 90.31 79 THR A O 1
ATOM 620 N N . ALA A 1 80 ? 16.103 6.742 -24.838 1.00 86.25 80 ALA A N 1
ATOM 621 C CA . ALA A 1 80 ? 16.635 5.803 -23.844 1.00 86.25 80 ALA A CA 1
ATOM 622 C C . ALA A 1 80 ? 15.604 5.456 -22.750 1.00 86.25 80 ALA A C 1
ATOM 624 O O . ALA A 1 80 ? 15.521 4.319 -22.299 1.00 86.25 80 ALA A O 1
ATOM 625 N N . MET A 1 81 ? 14.768 6.426 -22.367 1.00 87.81 81 MET A N 1
ATOM 626 C CA . MET A 1 81 ? 13.684 6.230 -21.405 1.00 87.81 81 MET A CA 1
ATOM 627 C C . MET A 1 81 ? 12.629 5.228 -21.902 1.00 87.81 81 MET A C 1
ATOM 629 O O . MET A 1 81 ? 12.245 4.335 -21.152 1.00 87.81 81 MET A O 1
ATOM 633 N N . GLU A 1 82 ? 12.185 5.327 -23.159 1.00 90.06 82 GLU A N 1
ATOM 634 C CA . GLU A 1 82 ? 11.208 4.388 -23.735 1.00 90.06 82 GLU A CA 1
ATOM 635 C C . GLU A 1 82 ? 11.807 3.002 -24.009 1.00 90.06 82 GLU A C 1
ATOM 637 O O . GLU A 1 82 ? 11.126 1.982 -23.863 1.00 90.06 82 GLU A O 1
ATOM 642 N N . GLU A 1 83 ? 13.094 2.937 -24.349 1.00 88.44 83 GLU A N 1
ATOM 643 C CA . GLU A 1 83 ? 13.826 1.670 -24.426 1.00 88.44 83 GLU A CA 1
ATOM 644 C C . GLU A 1 83 ? 13.875 0.983 -23.058 1.00 88.44 83 GLU A C 1
ATOM 646 O O . GLU A 1 83 ? 13.536 -0.197 -22.944 1.00 88.44 83 GLU A O 1
ATOM 651 N N . ASN A 1 84 ? 14.206 1.730 -22.001 1.00 87.25 84 ASN A N 1
ATOM 652 C CA . ASN A 1 84 ? 14.207 1.231 -20.629 1.00 87.25 84 ASN A CA 1
ATOM 653 C C . ASN A 1 84 ? 12.805 0.827 -20.161 1.00 87.25 84 ASN A C 1
ATOM 655 O O . ASN A 1 84 ? 12.663 -0.229 -19.548 1.00 87.25 84 ASN A O 1
ATOM 659 N N . ARG A 1 85 ? 11.768 1.600 -20.512 1.00 89.19 85 ARG A N 1
ATOM 660 C CA . ARG A 1 85 ? 10.359 1.257 -20.254 1.00 89.19 85 ARG A CA 1
ATOM 661 C C . ARG A 1 85 ? 10.023 -0.134 -20.772 1.00 89.19 85 ARG A C 1
ATOM 663 O O . ARG A 1 85 ? 9.386 -0.917 -20.080 1.00 89.19 85 ARG A O 1
ATOM 670 N N . SER A 1 86 ? 10.481 -0.440 -21.981 1.00 88.94 86 SER A N 1
ATOM 671 C CA . SER A 1 86 ? 10.163 -1.704 -22.646 1.00 88.94 86 SER A CA 1
ATOM 672 C C . SER A 1 86 ? 11.014 -2.856 -22.122 1.00 88.94 86 SER A C 1
ATOM 674 O O . SER A 1 86 ? 10.542 -3.968 -21.912 1.00 88.94 86 SER A O 1
ATOM 676 N N . LYS A 1 87 ? 12.293 -2.581 -21.860 1.00 87.19 87 LYS A N 1
ATOM 677 C CA . LYS A 1 87 ? 13.263 -3.552 -21.349 1.00 87.19 87 LYS A CA 1
ATOM 678 C C . LYS A 1 87 ? 12.963 -3.996 -19.915 1.00 87.19 87 LYS A C 1
ATOM 680 O O . LYS A 1 87 ? 13.202 -5.152 -19.571 1.00 87.19 87 LYS A O 1
ATOM 685 N N . TYR A 1 88 ? 12.445 -3.085 -19.099 1.00 87.88 88 TYR A N 1
ATOM 686 C CA . TYR A 1 88 ? 12.211 -3.266 -17.668 1.00 87.88 88 TYR A CA 1
ATOM 687 C C . TYR A 1 88 ? 10.737 -3.066 -17.302 1.00 87.88 88 TYR A C 1
ATOM 689 O O . TYR A 1 88 ? 10.426 -2.610 -16.209 1.00 87.88 88 TYR A O 1
ATOM 697 N N . TRP A 1 89 ? 9.818 -3.386 -18.215 1.00 89.00 89 TRP A N 1
ATOM 698 C CA . TRP A 1 89 ? 8.390 -3.083 -18.081 1.00 89.00 89 TRP A CA 1
ATOM 699 C C . TRP A 1 89 ? 7.779 -3.523 -16.738 1.00 89.00 89 TRP A C 1
ATOM 701 O O . TRP A 1 89 ? 6.956 -2.806 -16.175 1.00 89.00 89 TRP A O 1
ATOM 711 N N . PHE A 1 90 ? 8.235 -4.655 -16.196 1.00 88.56 90 PHE A N 1
ATOM 712 C CA . PHE A 1 90 ? 7.788 -5.234 -14.926 1.00 88.56 90 PHE A CA 1
ATOM 713 C C . PHE A 1 90 ? 8.185 -4.411 -13.689 1.00 88.56 90 PHE A C 1
ATOM 715 O O . PHE A 1 90 ? 7.574 -4.561 -12.638 1.00 88.56 90 PHE A O 1
ATOM 722 N N . LYS A 1 91 ? 9.183 -3.524 -13.792 1.00 87.81 91 LYS A N 1
ATOM 723 C CA . LYS A 1 91 ? 9.554 -2.587 -12.717 1.00 87.81 91 LYS A CA 1
ATOM 724 C C . LYS A 1 91 ? 8.503 -1.495 -12.498 1.00 87.81 91 LYS A C 1
ATOM 726 O O . LYS A 1 91 ? 8.492 -0.840 -11.472 1.00 87.81 91 LYS A O 1
ATOM 731 N N . GLN A 1 92 ? 7.580 -1.334 -13.448 1.00 90.44 92 GLN A N 1
ATOM 732 C CA . GLN A 1 92 ? 6.483 -0.371 -13.360 1.00 90.44 92 GLN A CA 1
ATOM 733 C C . GLN A 1 92 ? 5.211 -0.968 -12.741 1.00 90.44 92 GLN A C 1
ATOM 735 O O . GLN A 1 92 ? 4.171 -0.305 -12.762 1.00 90.44 92 GLN A O 1
ATOM 740 N N . TRP A 1 93 ? 5.228 -2.220 -12.267 1.00 92.75 93 TRP A N 1
ATOM 741 C CA . TRP A 1 93 ? 4.071 -2.836 -11.605 1.00 92.75 93 TRP A CA 1
ATOM 742 C C . TRP A 1 93 ? 3.543 -1.978 -10.453 1.00 92.75 93 TRP A C 1
ATOM 744 O O . TRP A 1 93 ? 4.202 -1.055 -9.996 1.00 92.75 93 TRP A O 1
ATOM 754 N N . TRP A 1 94 ? 2.309 -2.213 -10.012 1.00 94.69 94 TRP A N 1
ATOM 755 C CA . TRP A 1 94 ? 1.741 -1.398 -8.938 1.00 94.69 94 TRP A CA 1
ATOM 756 C C . TRP A 1 94 ? 2.203 -1.900 -7.574 1.00 94.69 94 TRP A C 1
ATOM 758 O O . TRP A 1 94 ? 2.057 -3.082 -7.255 1.00 94.69 94 TRP A O 1
ATOM 768 N N . HIS A 1 95 ? 2.696 -0.975 -6.755 1.00 93.00 95 HIS A N 1
ATOM 769 C CA . HIS A 1 95 ? 3.233 -1.239 -5.427 1.00 93.00 95 HIS A CA 1
ATOM 770 C C . HIS A 1 95 ? 2.310 -0.693 -4.341 1.00 93.00 95 HIS A C 1
ATOM 772 O O . HIS A 1 95 ? 1.712 0.380 -4.471 1.00 93.00 95 HIS A O 1
ATOM 778 N N . LEU A 1 96 ? 2.273 -1.392 -3.211 1.00 94.12 96 LEU A N 1
ATOM 779 C CA . LEU A 1 96 ? 1.912 -0.838 -1.916 1.00 94.12 96 LEU A CA 1
ATOM 780 C C . LEU A 1 96 ? 3.113 -0.983 -0.988 1.00 94.12 96 LEU A C 1
ATOM 782 O O . LEU A 1 96 ? 3.454 -2.084 -0.555 1.00 94.12 96 LEU A O 1
ATOM 786 N N . LYS A 1 97 ? 3.719 0.153 -0.640 1.00 91.12 97 LYS A N 1
ATOM 787 C CA . LYS A 1 97 ? 4.951 0.190 0.148 1.00 91.12 97 LYS A CA 1
ATOM 788 C C . LYS A 1 97 ? 4.687 0.809 1.513 1.00 91.12 97 LYS A C 1
ATOM 790 O O . LYS A 1 97 ? 4.340 1.983 1.632 1.00 91.12 97 LYS A O 1
ATOM 795 N N . ILE A 1 98 ? 4.844 0.009 2.563 1.00 90.94 98 ILE A N 1
ATOM 796 C CA . ILE A 1 98 ? 4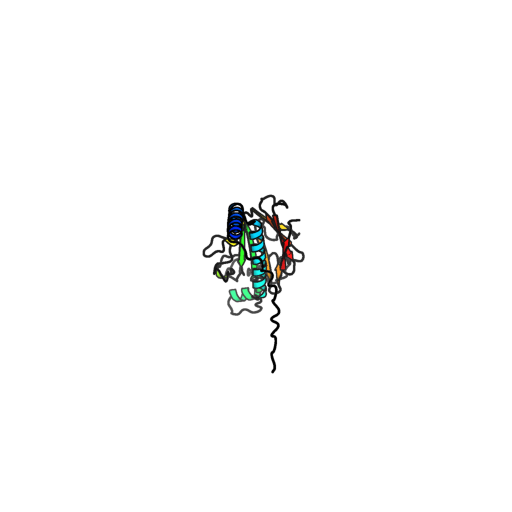.758 0.436 3.962 1.00 90.94 98 ILE A CA 1
ATOM 797 C C . ILE A 1 98 ? 6.147 0.879 4.404 1.00 90.94 98 ILE A C 1
ATOM 799 O O . ILE A 1 98 ? 7.128 0.167 4.212 1.00 90.94 98 ILE A O 1
ATOM 803 N N . THR A 1 99 ? 6.235 2.053 5.019 1.00 87.94 99 THR A N 1
ATOM 804 C CA . THR A 1 99 ? 7.478 2.633 5.522 1.00 87.94 99 THR A CA 1
ATOM 805 C C . THR A 1 99 ? 7.335 3.021 6.987 1.00 87.94 99 THR A C 1
ATOM 807 O O . THR A 1 99 ? 6.357 3.642 7.400 1.00 87.94 99 THR A O 1
ATOM 810 N N . ASN A 1 100 ? 8.355 2.682 7.770 1.00 86.81 100 ASN A N 1
ATOM 811 C CA . ASN A 1 100 ? 8.533 3.087 9.153 1.00 86.81 100 ASN A CA 1
ATOM 812 C C . ASN A 1 100 ? 9.751 4.018 9.252 1.00 86.81 100 ASN A C 1
ATOM 814 O O . ASN A 1 100 ? 10.889 3.607 9.039 1.00 86.81 100 ASN A O 1
ATOM 818 N N . THR A 1 101 ? 9.534 5.286 9.582 1.00 82.19 101 THR A N 1
ATOM 819 C CA . THR A 1 101 ? 10.624 6.264 9.760 1.00 82.19 101 THR A CA 1
ATOM 820 C C . THR A 1 101 ? 11.112 6.353 11.209 1.00 82.19 101 THR A C 1
ATOM 822 O O . THR A 1 101 ? 11.809 7.296 11.570 1.00 82.19 101 THR A O 1
ATOM 825 N N . GLY A 1 102 ? 10.727 5.404 12.067 1.00 76.00 102 GLY A N 1
ATOM 826 C CA . GLY A 1 102 ? 10.977 5.413 13.510 1.00 76.00 102 GLY A CA 1
ATOM 827 C C . GLY A 1 102 ? 9.918 6.198 14.286 1.00 76.00 102 GLY A C 1
ATOM 828 O O . GLY A 1 102 ? 9.427 5.716 15.303 1.00 76.00 102 GLY A O 1
ATOM 829 N N . ASN A 1 103 ? 9.512 7.364 13.774 1.00 79.00 103 ASN A N 1
ATOM 830 C CA . ASN A 1 103 ? 8.485 8.204 14.403 1.00 79.00 103 ASN A CA 1
ATOM 831 C C . ASN A 1 103 ? 7.087 7.986 13.816 1.00 79.00 103 ASN A C 1
ATOM 833 O O . ASN A 1 103 ? 6.093 8.136 14.526 1.00 79.00 103 ASN A O 1
ATOM 837 N N . THR A 1 104 ? 7.016 7.639 12.530 1.00 87.81 104 THR A N 1
ATOM 838 C CA . THR A 1 104 ? 5.754 7.509 11.804 1.00 87.81 104 THR A CA 1
ATOM 839 C C . THR A 1 104 ? 5.785 6.269 10.928 1.00 87.81 104 THR A C 1
ATOM 841 O O . THR A 1 104 ? 6.748 6.022 10.200 1.00 87.81 104 THR A O 1
ATOM 844 N N . ILE A 1 105 ? 4.695 5.516 10.974 1.00 90.69 105 ILE A N 1
ATOM 845 C CA . ILE A 1 105 ? 4.410 4.399 10.087 1.00 90.69 105 ILE A CA 1
ATOM 846 C C . ILE A 1 105 ? 3.309 4.846 9.138 1.00 90.69 105 ILE A C 1
ATOM 848 O O . ILE A 1 105 ? 2.221 5.237 9.564 1.00 90.69 105 ILE A O 1
ATOM 852 N N . TYR A 1 106 ? 3.587 4.772 7.848 1.00 92.62 106 TYR A N 1
ATOM 853 C CA . TYR A 1 106 ? 2.642 5.096 6.791 1.00 92.62 106 TYR A CA 1
ATOM 854 C C . TYR A 1 106 ? 2.898 4.204 5.583 1.00 92.62 106 TYR A C 1
ATOM 856 O O . TYR A 1 106 ? 3.871 3.453 5.542 1.00 92.62 106 TYR A O 1
ATOM 864 N N . TYR A 1 107 ? 2.025 4.283 4.593 1.00 93.62 107 TYR A N 1
ATOM 865 C CA . TYR A 1 107 ? 2.231 3.618 3.316 1.00 93.62 107 TYR A CA 1
ATOM 866 C C . TYR A 1 107 ? 1.828 4.524 2.161 1.00 93.62 107 TYR A C 1
ATOM 868 O O . TYR A 1 107 ? 1.238 5.593 2.357 1.00 93.62 107 TYR A O 1
ATOM 876 N N . TYR A 1 108 ? 2.204 4.103 0.964 1.00 93.81 108 TYR A N 1
ATOM 877 C CA . TYR A 1 108 ? 1.861 4.769 -0.280 1.00 93.81 108 TYR A CA 1
ATOM 878 C C . TYR A 1 108 ? 1.658 3.752 -1.398 1.00 93.81 108 TYR A C 1
ATOM 880 O O . TYR A 1 108 ? 2.126 2.614 -1.307 1.00 93.81 108 TYR A O 1
ATOM 888 N N . ILE A 1 109 ? 0.913 4.176 -2.416 1.00 95.12 109 ILE A N 1
ATOM 889 C CA . ILE A 1 109 ? 0.564 3.376 -3.590 1.00 95.12 109 ILE A CA 1
ATOM 890 C C . ILE A 1 109 ? 1.094 4.096 -4.821 1.00 95.12 109 ILE A C 1
A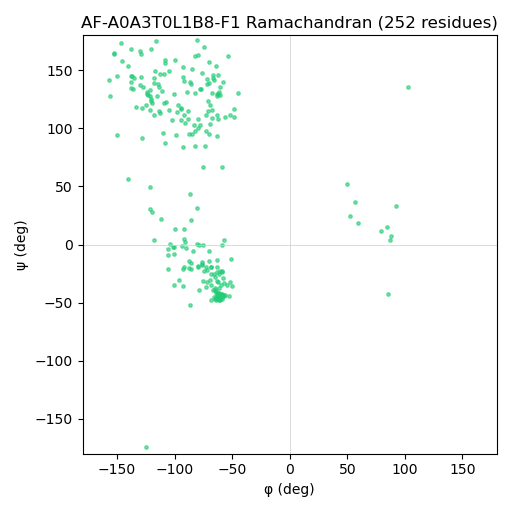TOM 892 O O . ILE A 1 109 ? 0.745 5.259 -5.040 1.00 95.12 109 ILE A O 1
ATOM 896 N N . PHE A 1 110 ? 1.920 3.417 -5.607 1.00 93.81 110 PHE A N 1
ATOM 897 C CA . PHE A 1 110 ? 2.581 4.007 -6.767 1.00 93.81 110 PHE A CA 1
ATOM 898 C C . PHE A 1 110 ? 2.909 2.956 -7.830 1.00 93.81 110 PHE A C 1
ATOM 900 O O . PHE A 1 110 ? 2.874 1.754 -7.561 1.00 93.81 110 PHE A O 1
ATOM 907 N N . SER A 1 111 ? 3.211 3.434 -9.030 1.00 92.44 111 SER A N 1
ATOM 908 C CA . SER A 1 111 ? 3.809 2.674 -10.124 1.00 92.44 111 SER A CA 1
ATOM 909 C C . SER A 1 111 ? 5.012 3.476 -10.601 1.00 92.44 111 SER A C 1
ATOM 911 O O . SER A 1 111 ? 4.846 4.622 -11.017 1.00 92.44 111 SER A O 1
ATOM 913 N N . ASP A 1 112 ? 6.203 2.896 -10.472 1.00 88.56 112 ASP A N 1
ATOM 914 C CA . ASP A 1 112 ? 7.461 3.548 -10.846 1.00 88.56 112 ASP A CA 1
ATOM 915 C C . ASP A 1 112 ? 7.495 3.811 -12.360 1.00 88.56 112 ASP A C 1
ATOM 917 O O . ASP A 1 112 ? 6.840 3.115 -13.148 1.00 88.56 112 ASP A O 1
ATOM 921 N N . SER A 1 113 ? 8.241 4.825 -12.784 1.00 86.94 113 SER A N 1
ATOM 922 C CA . SER A 1 113 ? 8.429 5.162 -14.185 1.00 86.94 113 SER A CA 1
ATOM 923 C C . SER A 1 113 ? 9.912 5.317 -14.519 1.00 86.94 113 SER A C 1
ATOM 925 O O . SER A 1 113 ? 10.703 5.809 -13.717 1.00 86.94 113 SER A O 1
ATOM 927 N N . PRO A 1 114 ? 10.333 4.900 -15.727 1.00 85.81 114 PRO A N 1
ATOM 928 C CA . PRO A 1 114 ? 11.731 4.995 -16.093 1.00 85.81 114 PRO A CA 1
ATOM 929 C C . PRO A 1 114 ? 12.169 6.461 -16.120 1.00 85.81 114 PRO A C 1
ATOM 931 O O . PRO A 1 114 ? 11.567 7.298 -16.792 1.00 85.81 114 PRO A O 1
ATOM 934 N N . SER A 1 115 ? 13.273 6.748 -15.448 1.00 79.50 115 SER A N 1
ATOM 935 C CA . SER A 1 115 ? 13.963 8.029 -15.475 1.00 79.50 115 SER A CA 1
ATOM 936 C C . SER A 1 115 ? 15.170 7.978 -16.418 1.00 79.50 115 SER A C 1
ATOM 938 O O . SER A 1 115 ? 15.716 6.919 -16.731 1.00 79.50 115 SER A O 1
ATOM 940 N N . ASN A 1 116 ? 15.624 9.145 -16.882 1.00 72.50 116 ASN A N 1
ATOM 941 C CA . ASN A 1 116 ? 16.842 9.269 -17.693 1.00 72.50 116 ASN A CA 1
ATOM 942 C C . ASN A 1 116 ? 18.100 9.413 -16.813 1.00 72.50 116 ASN A C 1
ATOM 944 O O . ASN A 1 116 ? 18.933 10.295 -17.033 1.00 72.50 116 ASN A O 1
ATOM 948 N N . SER A 1 117 ? 18.191 8.612 -15.753 1.00 70.94 117 SER A N 1
ATOM 949 C CA . SER A 1 117 ? 19.287 8.666 -14.787 1.00 70.94 117 SER A CA 1
ATOM 950 C C . SER A 1 117 ? 20.407 7.702 -15.167 1.00 70.94 117 SER A C 1
ATOM 952 O O . SER A 1 117 ? 20.187 6.580 -15.614 1.00 70.94 117 SER A O 1
ATOM 954 N N . SER A 1 118 ? 21.651 8.139 -14.966 1.00 63.53 118 SER A N 1
ATOM 955 C CA . SER A 1 118 ? 22.837 7.320 -15.223 1.00 63.53 118 SER A CA 1
ATOM 956 C C . SER A 1 118 ? 23.098 6.266 -14.142 1.00 63.53 118 SER A C 1
ATOM 958 O O . SER A 1 118 ? 23.893 5.357 -14.375 1.00 63.53 118 SER A O 1
ATOM 960 N N . SER A 1 119 ? 22.497 6.406 -12.952 1.00 68.00 119 SER A N 1
ATOM 961 C CA . SER A 1 119 ? 22.749 5.522 -11.803 1.00 68.00 119 SER A CA 1
ATOM 962 C C . SER A 1 119 ? 21.670 4.464 -11.590 1.00 68.00 119 SER A C 1
ATOM 964 O O . SER A 1 119 ? 22.011 3.361 -11.175 1.00 68.00 119 SER A O 1
ATOM 966 N N . SER A 1 120 ? 20.407 4.787 -11.872 1.00 74.81 120 SER A N 1
ATOM 967 C CA . SER A 1 120 ? 19.279 3.856 -11.781 1.00 74.81 120 SER A CA 1
ATOM 968 C C . SER A 1 120 ? 18.153 4.321 -12.690 1.00 74.81 120 SER A C 1
ATOM 970 O O . SER A 1 120 ? 17.753 5.477 -12.587 1.00 74.81 120 SER A O 1
ATOM 972 N N . ASN A 1 121 ? 17.632 3.457 -13.561 1.00 79.50 121 ASN A N 1
ATOM 973 C CA . ASN A 1 121 ? 16.492 3.814 -14.405 1.00 79.50 121 ASN A CA 1
ATOM 974 C C . ASN A 1 121 ? 15.187 3.908 -13.597 1.00 79.50 121 ASN A C 1
ATOM 976 O O . ASN A 1 121 ? 14.286 4.591 -14.056 1.00 79.50 121 ASN A O 1
ATOM 980 N N . PHE A 1 122 ? 15.087 3.280 -12.424 1.00 82.56 122 PHE A N 1
ATOM 981 C CA . PHE A 1 122 ? 13.898 3.268 -11.556 1.00 82.56 122 PHE A CA 1
ATOM 982 C C . PHE A 1 122 ? 14.324 3.644 -10.132 1.00 82.56 122 PHE A C 1
ATOM 984 O O . PHE A 1 122 ? 15.404 3.244 -9.693 1.00 82.56 122 PHE A O 1
ATOM 991 N N . ASP A 1 123 ? 13.571 4.484 -9.429 1.00 77.12 123 ASP A N 1
ATOM 992 C CA . ASP A 1 123 ? 13.991 4.996 -8.112 1.00 77.12 123 ASP A CA 1
ATOM 993 C C . ASP A 1 123 ? 13.318 4.279 -6.926 1.00 77.12 123 ASP A C 1
ATOM 995 O O . ASP A 1 123 ? 13.646 4.545 -5.763 1.00 77.12 123 ASP A O 1
ATOM 999 N N . GLU A 1 124 ? 12.426 3.331 -7.230 1.00 76.69 124 GLU A N 1
ATOM 1000 C CA . GLU A 1 124 ? 11.590 2.544 -6.324 1.00 76.69 124 GLU A CA 1
ATOM 1001 C C . GLU A 1 124 ? 10.790 3.410 -5.332 1.00 76.69 124 GLU A C 1
ATOM 1003 O O . GLU A 1 124 ? 10.454 2.970 -4.216 1.00 76.69 124 GLU A O 1
ATOM 1008 N N . GLY A 1 125 ? 10.536 4.666 -5.688 1.00 74.50 125 GLY A N 1
ATOM 1009 C CA . GLY A 1 125 ? 10.110 5.714 -4.780 1.00 74.50 125 GLY A CA 1
ATOM 1010 C C . GLY A 1 125 ? 8.814 6.399 -5.186 1.00 74.50 125 GLY A C 1
ATOM 1011 O O . GLY A 1 125 ? 8.099 6.012 -6.095 1.00 74.50 125 GLY A O 1
ATOM 1012 N N . TYR A 1 126 ? 8.483 7.438 -4.426 1.00 71.31 126 TYR A N 1
ATOM 1013 C CA . TYR A 1 126 ? 7.382 8.355 -4.728 1.00 71.31 126 TYR A CA 1
ATOM 1014 C C . TYR A 1 126 ? 7.909 9.748 -5.093 1.00 71.31 126 TYR A C 1
ATOM 1016 O O . TYR A 1 126 ? 7.207 10.749 -4.922 1.00 71.31 126 TYR A O 1
ATOM 1024 N N . SER A 1 127 ? 9.175 9.840 -5.517 1.00 73.50 127 SER A N 1
ATOM 1025 C CA . SER A 1 127 ? 9.854 11.115 -5.778 1.00 73.50 127 SER A CA 1
ATOM 1026 C C . SER A 1 127 ? 9.109 11.945 -6.823 1.00 73.50 127 SER A C 1
ATOM 1028 O O . SER A 1 127 ? 9.125 13.177 -6.764 1.00 73.50 127 SER A O 1
ATOM 1030 N N . HIS A 1 128 ? 8.399 11.279 -7.736 1.00 79.19 128 HIS A N 1
ATOM 1031 C CA . HIS A 1 128 ? 7.548 11.902 -8.731 1.00 79.19 128 HIS A CA 1
ATOM 1032 C C . HIS A 1 128 ? 6.070 11.751 -8.353 1.00 79.19 128 HIS A C 1
ATOM 1034 O O . HIS A 1 128 ? 5.499 10.665 -8.357 1.00 79.19 128 HIS A O 1
ATOM 1040 N N . LEU A 1 129 ? 5.396 12.875 -8.082 1.00 82.38 129 LEU A N 1
ATOM 1041 C CA . LEU A 1 129 ? 3.966 12.875 -7.735 1.00 82.38 129 LEU A CA 1
ATOM 1042 C C . LEU A 1 129 ? 3.074 12.249 -8.825 1.00 82.38 129 LEU A C 1
ATOM 1044 O O . LEU A 1 129 ? 1.976 11.794 -8.523 1.00 82.38 129 LEU A O 1
ATOM 1048 N N . SER A 1 130 ? 3.537 12.214 -10.079 1.00 84.81 130 SER A N 1
ATOM 1049 C CA . SER A 1 130 ? 2.842 11.577 -11.205 1.00 84.81 130 SER A CA 1
ATOM 1050 C C . SER A 1 130 ? 2.769 10.050 -11.123 1.00 84.81 130 SER A C 1
ATOM 1052 O O . SER A 1 130 ? 1.932 9.462 -11.799 1.00 84.81 130 SER A O 1
ATOM 1054 N N . GLU A 1 131 ? 3.629 9.416 -10.327 1.00 89.19 131 GLU A N 1
ATOM 1055 C CA . GLU A 1 131 ? 3.685 7.956 -10.144 1.00 89.19 131 GLU A CA 1
ATOM 1056 C C . GLU A 1 131 ? 2.736 7.476 -9.043 1.00 89.19 131 GLU A C 1
ATOM 1058 O O . GLU A 1 131 ? 2.350 6.306 -8.995 1.00 89.19 131 GLU A O 1
ATOM 1063 N N . LEU A 1 132 ? 2.328 8.385 -8.153 1.00 92.19 132 LEU A N 1
ATOM 1064 C CA . LEU A 1 132 ? 1.413 8.090 -7.060 1.00 92.19 132 LEU A CA 1
ATOM 1065 C C . LEU A 1 132 ? -0.008 7.868 -7.577 1.00 92.19 132 LEU A C 1
ATOM 1067 O O . LEU A 1 132 ? -0.540 8.640 -8.378 1.00 92.19 132 LEU A O 1
ATOM 1071 N N . ALA A 1 133 ? -0.684 6.864 -7.021 1.00 93.38 133 ALA A N 1
ATOM 1072 C CA . ALA A 1 133 ? -2.113 6.713 -7.246 1.00 93.38 133 ALA A CA 1
ATOM 1073 C C . ALA A 1 133 ? -2.869 7.934 -6.699 1.00 93.38 133 ALA A C 1
ATOM 1075 O O . ALA A 1 133 ? -2.527 8.492 -5.653 1.00 93.38 133 ALA A O 1
ATOM 1076 N N . ILE A 1 134 ? -3.954 8.317 -7.370 1.00 91.69 134 ILE A N 1
ATOM 1077 C CA . ILE A 1 134 ? -4.802 9.444 -6.968 1.00 91.69 134 ILE A CA 1
ATOM 1078 C C . ILE A 1 134 ? -6.150 8.915 -6.491 1.00 91.69 134 ILE A C 1
ATOM 1080 O O . ILE A 1 134 ? -6.805 8.117 -7.165 1.00 91.69 134 ILE A O 1
ATOM 1084 N N . ASN A 1 135 ? -6.605 9.400 -5.338 1.00 89.44 135 ASN A N 1
ATOM 1085 C CA . ASN A 1 135 ? -7.943 9.120 -4.846 1.00 89.44 135 ASN A CA 1
ATOM 1086 C C . ASN A 1 135 ? -8.981 9.834 -5.731 1.00 89.44 135 ASN A C 1
ATOM 1088 O O . ASN A 1 135 ? -8.988 11.068 -5.810 1.00 89.44 135 ASN A O 1
ATOM 1092 N N . PRO A 1 136 ? -9.902 9.100 -6.382 1.00 86.31 136 PRO A N 1
ATOM 1093 C CA . PRO A 1 136 ? -10.838 9.695 -7.330 1.00 86.31 136 PRO A CA 1
ATOM 1094 C C . PRO A 1 136 ? -11.830 10.663 -6.672 1.00 86.31 136 PRO A C 1
ATOM 1096 O O . PRO A 1 136 ? -12.318 11.562 -7.362 1.00 86.31 136 PRO A O 1
ATOM 1099 N N . MET A 1 137 ? -12.111 10.501 -5.374 1.00 87.38 137 MET A N 1
ATOM 1100 C CA . MET A 1 137 ? -13.054 11.327 -4.615 1.00 87.38 137 MET A CA 1
ATOM 1101 C C . MET A 1 137 ? -12.388 12.579 -4.051 1.00 87.38 137 MET A C 1
ATOM 1103 O O . MET A 1 137 ? -12.886 13.681 -4.258 1.00 87.38 137 MET A O 1
ATOM 1107 N N . SER A 1 138 ? -11.270 12.417 -3.339 1.00 88.25 138 SER A N 1
ATOM 1108 C CA . SER A 1 138 ? -10.604 13.533 -2.656 1.00 88.25 138 SER A CA 1
ATOM 1109 C C . SER A 1 138 ? -9.608 14.286 -3.537 1.00 88.25 138 SER A C 1
ATOM 1111 O O . SER A 1 138 ? -9.193 15.376 -3.158 1.00 88.25 138 SER A O 1
ATOM 1113 N N . LYS A 1 139 ? -9.222 13.715 -4.689 1.00 89.62 139 LYS A N 1
ATOM 1114 C CA . LYS A 1 139 ? -8.160 14.211 -5.586 1.00 89.62 139 LYS A CA 1
ATOM 1115 C C . LYS A 1 139 ? -6.783 14.322 -4.927 1.00 89.62 139 LYS A C 1
ATOM 1117 O O . LYS A 1 139 ? -5.905 14.996 -5.448 1.00 89.62 139 LYS A O 1
ATOM 1122 N N . LYS A 1 140 ? -6.597 13.632 -3.804 1.00 91.38 140 LYS A N 1
ATOM 1123 C CA . LYS A 1 140 ? -5.336 13.556 -3.068 1.00 91.38 140 LYS A CA 1
ATOM 1124 C C . LYS A 1 140 ? -4.520 12.354 -3.514 1.00 91.38 140 LYS A C 1
ATOM 1126 O O . LYS A 1 140 ? -5.084 11.338 -3.926 1.00 91.38 140 LYS A O 1
ATOM 1131 N N . TYR A 1 141 ? -3.206 12.451 -3.380 1.00 92.12 141 TYR A N 1
ATOM 1132 C CA . TYR A 1 141 ? -2.295 11.346 -3.639 1.00 92.12 141 TYR A CA 1
ATOM 1133 C C . TYR A 1 141 ? -2.413 10.282 -2.544 1.00 92.12 141 TYR A C 1
ATOM 1135 O O . TYR A 1 141 ? -2.575 10.599 -1.358 1.00 92.12 141 TYR A O 1
ATOM 1143 N N . TYR A 1 142 ? -2.312 9.011 -2.928 1.00 92.75 142 TYR A N 1
ATOM 1144 C CA . TYR A 1 142 ? -2.268 7.869 -2.019 1.00 92.75 142 TYR A CA 1
ATOM 1145 C C . TYR A 1 142 ? -0.894 7.761 -1.350 1.00 92.75 142 TYR A C 1
ATOM 1147 O O . TYR A 1 142 ? -0.135 6.821 -1.567 1.00 92.75 142 TYR A O 1
ATOM 1155 N N . ILE A 1 143 ? -0.583 8.742 -0.507 1.00 91.56 143 ILE A N 1
ATOM 1156 C CA . ILE A 1 143 ? 0.605 8.783 0.337 1.00 91.56 143 ILE A CA 1
ATOM 1157 C C . ILE A 1 143 ? 0.246 9.255 1.748 1.00 91.56 143 ILE A C 1
ATOM 1159 O O . ILE A 1 143 ? -0.503 10.216 1.919 1.00 91.56 143 ILE A O 1
ATOM 1163 N N . GLY A 1 144 ? 0.761 8.554 2.763 1.00 86.12 144 GLY A N 1
ATOM 1164 C CA . GLY A 1 144 ? 0.562 8.900 4.178 1.00 86.12 144 GLY A CA 1
ATOM 1165 C C . GLY A 1 144 ? 1.655 9.781 4.791 1.00 86.12 144 GLY A C 1
ATOM 1166 O O . GLY A 1 144 ? 1.560 10.135 5.967 1.00 86.12 144 GLY A O 1
ATOM 1167 N N . ALA A 1 145 ? 2.686 10.135 4.021 1.00 83.88 145 ALA A N 1
ATOM 1168 C CA . ALA A 1 145 ? 3.672 11.143 4.401 1.00 83.88 145 ALA A CA 1
ATOM 1169 C C . ALA A 1 145 ? 3.086 12.553 4.245 1.00 83.88 145 ALA A C 1
ATOM 1171 O O . ALA A 1 145 ? 2.298 12.800 3.336 1.00 83.88 145 ALA A O 1
ATOM 1172 N N . ILE A 1 146 ? 3.502 13.487 5.106 1.00 74.50 146 ILE A N 1
ATOM 1173 C CA . ILE A 1 146 ? 3.068 14.889 5.044 1.00 74.50 146 ILE A CA 1
ATOM 1174 C C . ILE A 1 146 ? 3.763 15.576 3.857 1.00 74.50 146 ILE A C 1
ATOM 1176 O O . ILE A 1 146 ? 4.812 16.196 4.009 1.00 74.50 146 ILE A O 1
ATOM 1180 N N . VAL A 1 147 ? 3.174 15.435 2.673 1.00 72.50 147 VAL A N 1
ATOM 1181 C CA . VAL A 1 147 ? 3.523 16.153 1.435 1.00 72.50 147 VAL A CA 1
ATOM 1182 C C . VAL A 1 147 ? 2.335 17.023 0.998 1.00 72.50 147 VAL A C 1
ATOM 1184 O O . VAL A 1 147 ? 1.279 16.982 1.626 1.00 72.50 147 VAL A O 1
ATOM 1187 N N . SER A 1 148 ? 2.459 17.843 -0.047 1.00 69.19 148 SER A N 1
ATOM 1188 C CA . SER A 1 148 ? 1.298 18.559 -0.605 1.00 69.19 148 SER A CA 1
ATOM 1189 C C . SER A 1 148 ? 0.236 17.567 -1.107 1.00 69.19 148 SER A C 1
ATOM 1191 O O . SER A 1 148 ? 0.580 16.585 -1.758 1.00 69.19 148 SER A O 1
ATOM 1193 N N . ASP A 1 149 ? -1.043 17.814 -0.802 1.00 80.19 149 ASP A N 1
ATOM 1194 C CA . ASP A 1 149 ? -2.193 17.017 -1.273 1.00 80.19 149 ASP A CA 1
ATOM 1195 C C . ASP A 1 149 ? -2.155 15.514 -0.938 1.00 80.19 149 ASP A C 1
ATOM 1197 O O . ASP A 1 149 ? -2.622 14.669 -1.700 1.00 80.19 149 ASP A O 1
ATOM 1201 N N . TYR A 1 150 ? -1.631 15.172 0.240 1.00 85.50 150 TYR A N 1
ATOM 1202 C CA . TYR A 1 150 ? -1.565 13.799 0.748 1.00 85.50 150 TYR A CA 1
ATOM 1203 C C . TYR A 1 150 ? -2.860 13.310 1.420 1.00 85.50 150 TYR A C 1
ATOM 1205 O O . TYR A 1 150 ? -3.710 14.103 1.850 1.00 85.50 150 TYR A O 1
ATOM 1213 N N . SER A 1 151 ? -2.971 11.986 1.560 1.00 88.62 151 SER A N 1
ATOM 1214 C CA . SER A 1 151 ? -4.091 11.284 2.197 1.00 88.62 151 SER A CA 1
ATOM 1215 C C . SER A 1 151 ? -3.726 10.907 3.646 1.00 88.62 151 SER A C 1
ATOM 1217 O O . SER A 1 151 ? -3.089 9.871 3.871 1.00 88.62 151 SER A O 1
ATOM 1219 N N . PRO A 1 152 ? -4.080 11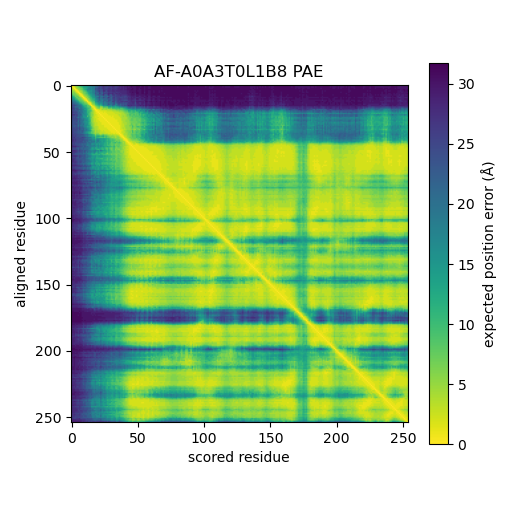.731 4.657 1.00 86.38 152 PRO A N 1
ATOM 1220 C CA . PRO A 1 152 ? -3.678 11.511 6.051 1.00 86.38 152 PRO A CA 1
ATOM 1221 C C . PRO A 1 152 ? -4.181 10.185 6.637 1.00 86.38 152 PRO A C 1
ATOM 1223 O O . PRO A 1 152 ? -3.581 9.662 7.572 1.00 86.38 152 PRO A O 1
ATOM 1226 N N . GLU A 1 153 ? -5.241 9.607 6.075 1.00 89.69 153 GLU A N 1
ATOM 1227 C CA . GLU A 1 153 ? -5.776 8.291 6.431 1.00 89.69 153 GLU A CA 1
ATOM 1228 C C . GLU A 1 153 ? -4.812 7.119 6.163 1.00 89.69 153 GLU A C 1
ATOM 1230 O O . GLU A 1 153 ? -5.026 6.014 6.657 1.00 89.69 153 GLU A O 1
ATOM 1235 N N . LEU A 1 154 ? -3.734 7.340 5.407 1.00 92.75 154 LEU A N 1
ATOM 1236 C CA . LEU A 1 154 ? -2.702 6.331 5.140 1.00 92.75 154 LEU A CA 1
ATOM 1237 C C . LEU A 1 154 ? -1.574 6.355 6.186 1.00 92.75 154 LEU A C 1
ATOM 1239 O O . LEU A 1 154 ? -0.661 5.528 6.151 1.00 92.75 154 LEU A O 1
ATOM 1243 N N . ASN A 1 155 ? -1.625 7.294 7.134 1.00 93.44 155 ASN A N 1
ATOM 1244 C CA . ASN A 1 155 ? -0.725 7.340 8.278 1.00 93.44 155 ASN A CA 1
ATOM 1245 C C . ASN A 1 155 ? -1.222 6.382 9.373 1.00 93.44 155 ASN A C 1
ATOM 1247 O O . ASN A 1 155 ? -2.086 6.720 10.183 1.00 93.44 155 ASN A O 1
ATOM 1251 N N . LEU A 1 156 ? -0.649 5.180 9.421 1.00 93.12 156 LEU A N 1
ATOM 1252 C CA . LEU A 1 156 ? -1.004 4.137 10.386 1.00 93.12 156 LEU A CA 1
ATOM 1253 C C . LEU A 1 156 ? -0.724 4.564 11.836 1.00 93.12 156 LEU A C 1
ATOM 1255 O O . LEU A 1 156 ? -1.474 4.201 12.748 1.00 93.12 156 LEU A O 1
ATOM 1259 N N . SER A 1 157 ? 0.301 5.386 12.071 1.00 91.94 157 SER A N 1
ATOM 1260 C CA . SER A 1 157 ? 0.593 5.909 13.412 1.00 91.94 157 SER A CA 1
ATOM 1261 C C . SER A 1 157 ? -0.503 6.833 13.947 1.00 91.94 157 SER A C 1
ATOM 1263 O O . SER A 1 157 ? -0.732 6.846 15.157 1.00 91.94 157 SER A O 1
ATOM 1265 N N . ALA A 1 158 ? -1.260 7.524 13.084 1.00 91.81 158 ALA A N 1
ATOM 1266 C CA . ALA A 1 158 ? -2.419 8.326 13.501 1.00 91.81 158 ALA A CA 1
ATOM 1267 C C . ALA A 1 158 ? -3.545 7.470 14.125 1.00 91.81 158 ALA A C 1
ATOM 1269 O O . ALA A 1 158 ? -4.325 7.950 14.955 1.00 91.81 158 ALA A O 1
ATOM 1270 N N . TYR A 1 159 ? -3.589 6.178 13.789 1.00 92.94 159 TYR A N 1
ATOM 1271 C CA . TYR A 1 159 ? -4.509 5.194 14.362 1.00 92.94 159 TYR A CA 1
ATOM 1272 C C . TYR A 1 159 ? -3.944 4.475 15.597 1.00 92.94 159 TYR A C 1
ATOM 1274 O O . TYR A 1 159 ? -4.618 3.629 16.186 1.00 92.94 159 TYR A O 1
ATOM 1282 N N . GLY A 1 160 ? -2.732 4.830 16.034 1.00 90.88 160 GLY A N 1
ATOM 1283 C CA . GLY A 1 160 ? -2.069 4.228 17.189 1.00 90.88 160 GLY A CA 1
ATOM 1284 C C . GLY A 1 160 ? -1.305 2.939 16.880 1.00 90.88 160 GLY A C 1
ATOM 1285 O O . GLY A 1 160 ? -0.955 2.220 17.817 1.00 90.88 160 GLY A O 1
ATOM 1286 N N . VAL A 1 161 ? -1.038 2.641 15.603 1.00 91.75 161 VAL A N 1
ATOM 1287 C CA . VAL A 1 161 ? -0.133 1.551 15.213 1.00 91.75 161 VAL A CA 1
ATOM 1288 C C . VAL A 1 161 ? 1.301 1.953 15.557 1.00 91.75 161 VAL A C 1
ATOM 1290 O O . VAL A 1 161 ? 1.788 2.996 15.115 1.00 91.75 161 VAL A O 1
ATOM 1293 N N . LYS A 1 162 ? 1.976 1.120 16.352 1.00 90.06 162 LYS A N 1
ATOM 1294 C CA . LYS A 1 162 ? 3.366 1.331 16.788 1.00 90.06 162 LYS A CA 1
ATOM 1295 C C . LYS A 1 162 ? 4.365 0.419 16.094 1.00 90.06 162 LYS A C 1
ATOM 1297 O O . LYS A 1 162 ? 5.554 0.722 16.086 1.00 90.06 162 LYS A O 1
ATOM 1302 N N . LYS A 1 163 ? 3.897 -0.698 15.542 1.00 88.06 163 LYS A N 1
ATOM 1303 C CA . LYS A 1 163 ? 4.733 -1.661 14.830 1.00 88.06 163 LYS A CA 1
ATOM 1304 C C . LYS A 1 163 ? 3.918 -2.360 13.756 1.00 88.06 163 LYS A C 1
ATOM 1306 O O . LYS A 1 163 ? 2.729 -2.615 13.944 1.00 88.06 163 LYS A O 1
ATOM 1311 N N . VAL A 1 164 ? 4.581 -2.664 12.649 1.00 88.56 164 VAL A N 1
ATOM 1312 C CA . VAL A 1 164 ? 4.060 -3.532 11.598 1.00 88.56 164 VAL A CA 1
ATOM 1313 C C . VAL A 1 164 ? 5.036 -4.686 11.444 1.00 88.56 164 VAL A C 1
ATOM 1315 O O . VAL A 1 164 ? 6.237 -4.453 11.324 1.00 88.56 164 VAL A O 1
ATOM 1318 N N . GLU A 1 165 ? 4.539 -5.917 11.490 1.00 86.50 165 GLU A N 1
ATOM 1319 C CA . GLU A 1 165 ? 5.351 -7.114 11.269 1.00 86.50 165 GLU A CA 1
ATOM 1320 C C . GLU A 1 165 ? 4.856 -7.869 10.045 1.00 86.50 165 GLU A C 1
ATOM 1322 O O . GLU A 1 165 ? 3.654 -7.967 9.807 1.00 86.50 165 GLU A O 1
ATOM 1327 N N . PHE A 1 166 ? 5.793 -8.437 9.298 1.00 84.88 166 PHE A N 1
ATOM 1328 C CA . PHE A 1 166 ? 5.504 -9.299 8.166 1.00 84.88 166 PHE A CA 1
ATOM 1329 C C . PHE A 1 166 ? 5.876 -10.735 8.535 1.00 84.88 166 PHE A C 1
ATOM 1331 O O . PHE A 1 166 ? 7.017 -11.000 8.915 1.00 84.88 166 PHE A O 1
ATOM 1338 N N . THR A 1 167 ? 4.920 -11.659 8.477 1.00 82.88 167 THR A N 1
ATOM 1339 C CA . THR A 1 167 ? 5.120 -13.065 8.857 1.00 82.88 167 THR A CA 1
ATOM 1340 C C . THR A 1 167 ? 4.622 -14.016 7.770 1.00 82.88 167 THR A C 1
ATOM 1342 O O . THR A 1 167 ? 3.892 -13.628 6.861 1.00 82.88 167 THR A O 1
ATOM 1345 N N . GLY A 1 168 ? 5.041 -15.283 7.842 1.00 74.50 168 GLY A N 1
ATOM 1346 C CA . GLY A 1 168 ? 4.679 -16.302 6.845 1.00 74.50 168 GLY A CA 1
ATOM 1347 C C . GLY A 1 168 ? 5.616 -16.368 5.635 1.00 74.50 168 GLY A C 1
ATOM 1348 O O . GLY A 1 168 ? 5.391 -17.178 4.740 1.00 74.50 168 GLY A O 1
ATOM 1349 N N . TYR A 1 169 ? 6.694 -15.578 5.632 1.00 70.62 169 TYR A N 1
ATOM 1350 C CA . TYR A 1 169 ? 7.732 -15.617 4.607 1.00 70.62 169 TYR A CA 1
ATOM 1351 C C . TYR A 1 169 ? 9.093 -15.951 5.229 1.00 70.62 169 TYR A C 1
ATOM 1353 O O . TYR A 1 169 ? 9.509 -15.320 6.197 1.00 70.62 169 TYR A O 1
ATOM 1361 N N . SER A 1 170 ? 9.754 -16.995 4.723 1.00 56.75 170 SER A N 1
ATOM 1362 C CA . SER A 1 170 ? 10.901 -17.639 5.382 1.00 56.75 170 SER A CA 1
ATOM 1363 C C . SER A 1 170 ? 12.268 -17.303 4.782 1.00 56.75 170 SER A C 1
ATOM 1365 O O . SER A 1 170 ? 13.273 -17.809 5.277 1.00 56.75 170 SER A O 1
ATOM 1367 N N . SER A 1 171 ? 12.355 -16.466 3.744 1.00 52.91 171 SER A N 1
ATOM 1368 C CA . SER A 1 171 ? 13.657 -15.957 3.304 1.00 52.91 171 SER A CA 1
ATOM 1369 C C . SER A 1 171 ? 14.033 -14.750 4.164 1.00 52.91 171 SER A C 1
ATOM 1371 O O . SER A 1 171 ? 13.484 -13.658 4.013 1.00 52.91 171 SER A O 1
ATOM 1373 N N . SER A 1 172 ? 14.940 -14.982 5.108 1.00 43.56 172 SER A N 1
ATOM 1374 C CA . SER A 1 172 ? 15.633 -13.929 5.842 1.00 43.56 172 SER A CA 1
ATOM 1375 C C . SER A 1 172 ? 16.863 -13.467 5.048 1.00 43.56 172 SER A C 1
ATOM 1377 O O . SER A 1 172 ? 17.610 -14.326 4.576 1.00 43.56 172 SER A O 1
ATOM 1379 N N . PRO A 1 173 ? 17.147 -12.157 4.975 1.00 47.06 173 PRO A N 1
ATOM 1380 C CA . PRO A 1 173 ? 16.238 -11.061 5.301 1.00 47.06 173 PRO A CA 1
ATOM 1381 C C . PRO A 1 173 ? 15.206 -10.925 4.165 1.00 47.06 173 PRO A C 1
ATOM 1383 O O . PRO A 1 173 ? 15.389 -11.510 3.095 1.00 47.06 173 PRO A O 1
ATOM 1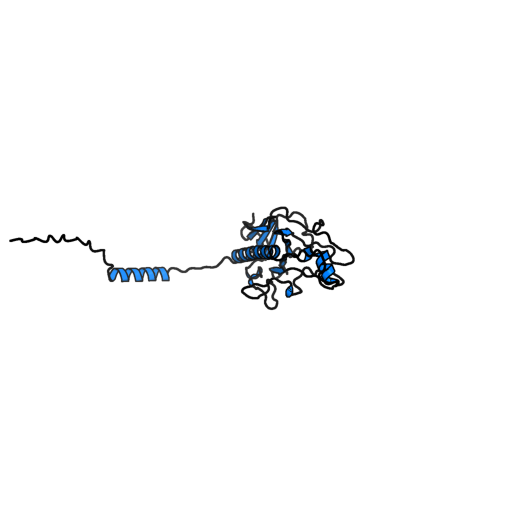386 N N . MET A 1 174 ? 14.152 -10.115 4.334 1.00 51.09 174 MET A N 1
ATOM 1387 C CA . MET A 1 174 ? 13.572 -9.495 3.133 1.00 51.09 174 MET A CA 1
ATOM 1388 C C . MET A 1 174 ? 14.772 -8.987 2.307 1.00 51.09 174 MET A C 1
ATOM 1390 O O . MET A 1 174 ? 15.686 -8.432 2.910 1.00 51.09 174 MET A O 1
ATOM 1394 N N . PRO A 1 175 ? 14.876 -9.266 1.000 1.00 42.16 175 PRO A N 1
ATOM 1395 C CA . PRO A 1 175 ? 16.118 -9.124 0.217 1.00 42.16 175 PRO A CA 1
ATOM 1396 C C . PRO A 1 175 ? 16.734 -7.717 0.192 1.00 42.16 175 PRO A C 1
ATOM 1398 O O . PRO A 1 175 ? 17.807 -7.523 -0.364 1.00 42.16 175 PRO A O 1
ATOM 1401 N N . ASN A 1 176 ? 16.121 -6.752 0.858 1.00 44.31 176 ASN A N 1
ATOM 1402 C CA . ASN A 1 176 ? 16.660 -5.434 1.096 1.00 44.31 176 ASN A CA 1
ATOM 1403 C C . ASN A 1 176 ? 16.861 -5.321 2.616 1.00 44.31 176 ASN A C 1
ATOM 1405 O O . ASN A 1 176 ? 15.982 -5.728 3.370 1.00 44.31 176 ASN A O 1
ATOM 1409 N N . ASN A 1 177 ? 17.970 -4.753 3.098 1.00 38.16 177 ASN A N 1
ATOM 1410 C CA . ASN A 1 177 ? 18.158 -4.337 4.500 1.00 38.16 177 ASN A CA 1
ATOM 1411 C C . ASN A 1 177 ? 17.081 -3.301 4.929 1.00 38.16 177 ASN A C 1
ATOM 1413 O O . ASN A 1 177 ? 17.361 -2.130 5.162 1.00 38.16 177 ASN A O 1
ATOM 1417 N N . MET A 1 178 ? 15.822 -3.718 5.001 1.00 44.97 178 MET A N 1
ATOM 1418 C CA . MET A 1 178 ? 14.606 -2.925 5.127 1.00 44.97 178 MET A CA 1
ATOM 1419 C C . MET A 1 178 ? 13.885 -3.344 6.406 1.00 44.97 178 MET A C 1
ATOM 1421 O O . MET A 1 178 ? 12.680 -3.560 6.407 1.00 44.97 178 MET A O 1
ATOM 1425 N N . GLY A 1 179 ? 14.591 -3.400 7.541 1.00 52.59 179 GLY A N 1
ATOM 1426 C CA . GLY A 1 179 ? 13.958 -3.643 8.851 1.00 52.59 179 GLY A CA 1
ATOM 1427 C C . GLY A 1 179 ? 12.766 -2.711 9.159 1.00 52.59 179 GLY A C 1
ATOM 1428 O O . GLY A 1 179 ? 11.988 -2.984 10.066 1.00 52.59 179 GLY A O 1
ATOM 1429 N N . ASN A 1 180 ? 12.604 -1.648 8.358 1.00 61.69 180 ASN A N 1
ATOM 1430 C CA . ASN A 1 180 ? 11.587 -0.614 8.431 1.00 61.69 180 ASN A CA 1
ATOM 1431 C C . ASN A 1 180 ? 10.644 -0.514 7.207 1.00 61.69 180 ASN A C 1
ATOM 1433 O O . ASN A 1 180 ? 9.859 0.434 7.160 1.00 61.69 180 ASN A O 1
ATOM 1437 N N . ARG A 1 181 ? 10.722 -1.380 6.185 1.00 75.81 181 ARG A N 1
ATOM 1438 C CA . ARG A 1 181 ? 9.881 -1.248 4.976 1.00 75.81 181 ARG A CA 1
ATOM 1439 C C . ARG A 1 181 ? 9.338 -2.596 4.497 1.00 75.81 181 ARG A C 1
ATOM 1441 O O . ARG A 1 181 ? 10.053 -3.588 4.524 1.00 75.81 181 ARG A O 1
ATOM 1448 N N . ILE A 1 182 ? 8.083 -2.613 4.057 1.00 84.69 182 ILE A N 1
ATOM 1449 C CA . ILE A 1 182 ? 7.406 -3.781 3.469 1.00 84.69 182 ILE A CA 1
ATOM 1450 C C . ILE A 1 182 ? 6.911 -3.352 2.094 1.00 84.69 182 ILE A C 1
ATOM 1452 O O . ILE A 1 182 ? 6.264 -2.311 2.001 1.00 84.69 182 ILE A O 1
ATOM 1456 N N . ASP A 1 183 ? 7.204 -4.132 1.058 1.00 87.00 183 ASP A N 1
ATOM 1457 C CA . ASP A 1 183 ? 6.719 -3.885 -0.299 1.00 87.00 183 ASP A CA 1
ATOM 1458 C C . ASP A 1 183 ? 5.848 -5.049 -0.774 1.00 87.00 183 ASP A C 1
ATOM 1460 O O . ASP A 1 183 ? 6.145 -6.214 -0.495 1.00 87.00 183 ASP A O 1
ATOM 1464 N N . ILE A 1 184 ? 4.755 -4.714 -1.449 1.00 91.12 184 ILE A N 1
ATOM 1465 C CA . ILE A 1 184 ? 3.823 -5.659 -2.057 1.00 91.12 184 ILE A CA 1
ATOM 1466 C C . ILE A 1 184 ? 3.547 -5.157 -3.462 1.00 91.12 184 ILE A C 1
ATOM 1468 O O . ILE A 1 184 ? 2.995 -4.071 -3.632 1.00 91.12 184 ILE A O 1
ATOM 1472 N N . LEU A 1 185 ? 3.896 -5.970 -4.447 1.00 91.62 185 LEU A N 1
ATOM 1473 C CA . LEU A 1 185 ? 3.720 -5.668 -5.854 1.00 91.62 185 LEU A CA 1
ATOM 1474 C C . LEU A 1 185 ? 2.683 -6.604 -6.457 1.00 91.62 185 LEU A C 1
ATOM 1476 O O . LEU A 1 185 ? 2.612 -7.777 -6.083 1.00 91.62 185 LEU A O 1
ATOM 1480 N N . PHE A 1 186 ? 1.933 -6.088 -7.420 1.00 94.06 186 PHE A N 1
ATOM 1481 C CA . PHE A 1 186 ? 0.968 -6.854 -8.197 1.00 94.06 186 PHE A CA 1
ATOM 1482 C C . PHE A 1 186 ? 1.291 -6.731 -9.681 1.00 94.06 186 PHE A C 1
ATOM 1484 O O . PHE A 1 186 ? 1.432 -5.617 -10.193 1.00 94.06 186 PHE A O 1
ATOM 1491 N N . ASP A 1 187 ? 1.381 -7.869 -10.364 1.00 91.69 187 ASP A N 1
ATOM 1492 C CA . ASP A 1 187 ? 1.415 -7.888 -11.825 1.00 91.69 187 ASP A CA 1
ATOM 1493 C C . ASP A 1 187 ? 0.001 -7.764 -12.424 1.00 91.69 187 ASP A C 1
ATOM 1495 O O . ASP A 1 187 ? -1.007 -7.734 -11.710 1.00 91.69 187 ASP A O 1
ATOM 1499 N N . SER A 1 188 ? -0.081 -7.692 -13.754 1.00 91.38 188 SER A N 1
ATOM 1500 C CA . SER A 1 188 ? -1.351 -7.567 -14.480 1.00 91.38 188 SER A CA 1
ATOM 1501 C C . SER A 1 188 ? -2.228 -8.826 -14.443 1.00 91.38 188 SER A C 1
ATOM 1503 O O . SER A 1 188 ? -3.376 -8.782 -14.882 1.00 91.38 188 SER A O 1
ATOM 1505 N N . GLU A 1 189 ? -1.736 -9.929 -13.873 1.00 90.19 189 GLU A N 1
ATOM 1506 C CA . GLU A 1 189 ? -2.487 -11.170 -13.653 1.00 90.19 189 GLU A CA 1
ATOM 1507 C C . GLU A 1 189 ? -2.986 -11.301 -12.201 1.00 90.19 189 GLU A C 1
ATOM 1509 O O . GLU A 1 189 ? -3.793 -12.179 -11.894 1.00 90.19 189 GLU A O 1
ATOM 1514 N N . GLY A 1 190 ? -2.556 -10.403 -11.308 1.00 89.12 190 GLY A N 1
ATOM 1515 C CA . GLY A 1 190 ? -2.904 -10.406 -9.888 1.00 89.12 190 GLY A CA 1
ATOM 1516 C C . GLY A 1 190 ? -1.970 -11.245 -9.015 1.00 89.12 190 GLY A C 1
ATOM 1517 O O . GLY A 1 190 ? -2.245 -11.394 -7.821 1.00 89.12 190 GLY A O 1
ATOM 1518 N N . ASN A 1 191 ? -0.868 -11.761 -9.566 1.00 90.94 191 ASN A N 1
ATOM 1519 C CA . ASN A 1 191 ? 0.160 -12.437 -8.787 1.00 90.94 191 ASN A CA 1
ATOM 1520 C C . ASN A 1 191 ? 0.856 -11.436 -7.864 1.00 90.94 191 ASN A C 1
ATOM 1522 O O . ASN A 1 191 ? 1.121 -10.288 -8.229 1.00 90.94 191 ASN A O 1
ATOM 1526 N N . VAL A 1 192 ? 1.193 -11.899 -6.662 1.00 92.31 192 VAL A N 1
ATOM 1527 C CA . VAL A 1 192 ? 1.800 -11.053 -5.632 1.00 92.31 192 VAL A CA 1
ATOM 1528 C C . VAL A 1 192 ? 3.305 -11.273 -5.569 1.00 92.31 192 VAL A C 1
ATOM 1530 O O . VAL A 1 192 ? 3.768 -12.402 -5.396 1.00 92.31 192 VAL A O 1
ATOM 1533 N N . PHE A 1 193 ? 4.078 -10.192 -5.611 1.00 89.25 193 PHE A N 1
ATOM 1534 C CA . PHE A 1 193 ? 5.521 -10.207 -5.375 1.00 89.25 193 PHE A CA 1
ATOM 1535 C C . PHE A 1 193 ? 5.875 -9.382 -4.135 1.00 89.25 193 PHE A C 1
ATOM 1537 O O . PHE A 1 193 ? 5.197 -8.417 -3.793 1.00 89.25 193 PHE A O 1
ATOM 1544 N N . LEU A 1 194 ? 6.947 -9.770 -3.442 1.00 85.44 194 LEU A N 1
ATOM 1545 C CA . LEU A 1 194 ? 7.396 -9.119 -2.198 1.00 85.44 194 LEU A CA 1
ATOM 1546 C C . LEU A 1 194 ? 8.643 -8.242 -2.369 1.00 85.44 194 LEU A C 1
ATOM 1548 O O . LEU A 1 194 ? 9.134 -7.656 -1.405 1.00 85.44 194 LEU A O 1
ATOM 1552 N N . ASN A 1 195 ? 9.214 -8.226 -3.571 1.00 80.56 195 ASN A N 1
ATOM 1553 C CA . ASN A 1 195 ? 10.337 -7.374 -3.932 1.00 80.56 195 ASN A CA 1
ATOM 1554 C C . ASN A 1 195 ? 10.372 -7.190 -5.449 1.00 80.56 195 ASN A C 1
ATOM 1556 O O . ASN A 1 195 ? 10.178 -8.163 -6.180 1.00 80.56 195 ASN A O 1
ATOM 1560 N N . GLU A 1 196 ? 10.705 -5.983 -5.893 1.00 78.00 196 GLU A N 1
ATOM 1561 C CA . GLU A 1 196 ? 10.990 -5.652 -7.292 1.00 78.00 196 GLU A CA 1
ATOM 1562 C C . GLU A 1 196 ? 12.361 -6.179 -7.757 1.00 78.00 196 GLU A C 1
ATOM 1564 O O . GLU A 1 196 ? 12.576 -6.436 -8.943 1.00 78.00 196 GLU A O 1
ATOM 1569 N N . GLY A 1 197 ? 13.276 -6.417 -6.810 1.00 71.88 197 GLY A N 1
ATOM 1570 C CA . GLY A 1 197 ? 14.609 -6.965 -7.048 1.00 71.88 197 GLY A CA 1
ATOM 1571 C C . GLY A 1 197 ? 15.715 -5.907 -6.993 1.00 71.88 197 GLY A C 1
ATOM 1572 O O . GLY A 1 197 ? 15.620 -4.848 -7.589 1.00 71.88 197 GLY A O 1
ATOM 1573 N N . ILE A 1 198 ? 16.816 -6.250 -6.319 1.00 60.31 198 ILE A N 1
ATOM 1574 C CA . ILE A 1 198 ? 17.967 -5.366 -6.019 1.00 60.31 198 ILE A CA 1
ATOM 1575 C C . ILE A 1 198 ? 18.945 -5.165 -7.192 1.00 60.31 198 ILE A C 1
ATOM 1577 O O . ILE A 1 198 ? 19.992 -4.535 -7.039 1.00 60.31 198 ILE A O 1
ATOM 1581 N N . ALA A 1 199 ? 18.684 -5.789 -8.339 1.00 55.78 199 ALA A N 1
ATOM 1582 C CA . ALA A 1 199 ? 19.594 -5.796 -9.472 1.00 55.78 199 ALA A CA 1
ATOM 1583 C C . ALA A 1 199 ? 18.960 -5.068 -10.660 1.00 55.78 199 ALA A C 1
ATOM 1585 O O . ALA A 1 199 ? 17.891 -5.450 -11.116 1.00 55.78 199 ALA A O 1
ATOM 1586 N N . GLY A 1 200 ? 19.687 -4.107 -11.224 1.00 57.47 200 GLY A N 1
ATOM 1587 C CA . GLY A 1 200 ? 19.848 -4.053 -12.668 1.00 57.47 200 GLY A CA 1
ATOM 1588 C C . GLY A 1 200 ? 18.907 -3.225 -13.520 1.00 57.47 200 GLY A C 1
ATOM 1589 O O . GLY A 1 200 ? 18.694 -3.518 -14.691 1.00 57.47 200 GLY A O 1
ATOM 1590 N N . ASP A 1 201 ? 18.435 -2.118 -12.999 1.00 67.62 201 ASP A N 1
ATOM 1591 C CA . ASP A 1 201 ? 17.922 -1.013 -13.803 1.00 67.62 201 ASP A CA 1
ATOM 1592 C C . ASP A 1 201 ? 19.030 -0.050 -14.245 1.00 67.62 201 ASP A C 1
ATOM 1594 O O . ASP A 1 201 ? 18.746 1.080 -14.606 1.00 67.62 201 ASP A O 1
ATOM 1598 N N . SER A 1 202 ? 20.297 -0.464 -14.267 1.00 69.25 202 SER A N 1
ATOM 1599 C CA . SER A 1 202 ? 21.372 0.327 -14.865 1.00 69.25 202 SER A CA 1
ATOM 1600 C C . SER A 1 202 ? 21.856 -0.306 -16.166 1.00 69.25 202 SER A C 1
ATOM 1602 O O . SER A 1 202 ? 21.748 -1.515 -16.392 1.00 69.25 202 SER A O 1
ATOM 1604 N N . ASN A 1 203 ? 22.453 0.510 -17.034 1.00 66.25 203 ASN A N 1
ATOM 1605 C CA . ASN A 1 203 ? 23.046 0.020 -18.280 1.00 66.25 203 ASN A CA 1
ATOM 1606 C C . ASN A 1 203 ? 24.223 -0.945 -18.045 1.00 66.25 203 ASN A C 1
ATOM 1608 O O . ASN A 1 203 ? 24.567 -1.712 -18.941 1.00 66.25 203 ASN A O 1
ATOM 1612 N N . THR A 1 204 ? 24.832 -0.927 -16.854 1.00 69.31 204 THR A N 1
ATOM 1613 C CA . THR A 1 204 ? 26.027 -1.716 -16.520 1.00 69.31 204 THR A CA 1
ATOM 1614 C C . THR A 1 204 ? 25.721 -3.078 -15.900 1.00 69.31 204 THR A C 1
ATOM 1616 O O . THR A 1 204 ? 26.578 -3.957 -15.945 1.00 69.31 204 THR A O 1
ATOM 1619 N N . ASN A 1 205 ? 24.522 -3.289 -15.353 1.00 73.00 205 ASN A N 1
ATOM 1620 C CA . ASN A 1 205 ? 24.118 -4.570 -14.767 1.00 73.00 205 ASN A CA 1
ATOM 1621 C C . ASN A 1 205 ? 22.654 -4.902 -15.098 1.00 73.00 205 ASN A C 1
ATOM 1623 O O . ASN A 1 205 ? 21.876 -5.081 -14.177 1.00 73.00 205 ASN A O 1
ATOM 1627 N N . PRO A 1 206 ? 22.237 -4.964 -16.370 1.00 73.31 206 PRO A N 1
ATOM 1628 C CA . PRO A 1 206 ? 20.823 -5.035 -16.721 1.00 73.31 206 PRO A CA 1
ATOM 1629 C C . PRO A 1 206 ? 20.133 -6.297 -16.175 1.00 73.31 206 PRO A C 1
ATOM 1631 O O . PRO A 1 206 ? 20.580 -7.421 -16.402 1.00 73.31 206 PRO A O 1
ATOM 1634 N N . ASP A 1 207 ? 18.996 -6.121 -15.510 1.00 77.12 207 ASP A N 1
ATOM 1635 C CA . ASP A 1 207 ? 18.090 -7.182 -15.091 1.00 77.12 207 ASP A CA 1
ATOM 1636 C C . ASP A 1 207 ? 16.817 -7.103 -15.919 1.00 77.12 207 ASP A C 1
ATOM 1638 O O . ASP A 1 207 ? 15.921 -6.323 -15.639 1.00 77.12 207 ASP A O 1
ATOM 1642 N N . ILE A 1 208 ? 16.772 -7.903 -16.976 1.00 78.12 208 ILE A N 1
ATOM 1643 C CA . ILE A 1 208 ? 15.664 -7.929 -17.938 1.00 78.12 208 ILE A CA 1
ATOM 1644 C C . ILE A 1 208 ? 14.713 -9.103 -17.717 1.00 78.12 208 ILE A C 1
ATOM 1646 O O . ILE A 1 208 ? 13.752 -9.267 -18.462 1.00 78.12 208 ILE A O 1
ATOM 1650 N N . ASN A 1 209 ? 15.008 -9.974 -16.747 1.00 81.44 209 ASN A N 1
ATOM 1651 C CA . ASN A 1 209 ? 14.233 -11.187 -16.531 1.00 81.44 209 ASN A CA 1
ATOM 1652 C C . ASN A 1 209 ? 13.302 -10.980 -15.335 1.00 81.44 209 ASN A C 1
ATOM 1654 O O . ASN A 1 209 ? 13.809 -11.064 -14.215 1.00 81.44 209 ASN A O 1
ATOM 1658 N N . PRO A 1 210 ? 11.979 -10.816 -15.524 1.00 76.38 210 PRO A N 1
ATOM 1659 C CA . PRO A 1 210 ? 11.026 -10.621 -14.426 1.00 76.38 210 PRO A CA 1
ATOM 1660 C C . PRO A 1 210 ? 11.018 -11.780 -13.415 1.00 76.38 210 PRO A C 1
ATOM 1662 O O . PRO A 1 210 ? 10.734 -11.568 -12.240 1.00 76.38 210 PRO A O 1
ATOM 1665 N N . LEU A 1 211 ? 11.432 -12.985 -13.816 1.00 76.00 211 LEU A N 1
ATOM 1666 C CA . LEU A 1 211 ? 11.439 -14.192 -12.980 1.00 76.00 211 LEU A CA 1
ATOM 1667 C C . LEU A 1 211 ? 12.812 -14.528 -12.384 1.00 76.00 211 LEU A C 1
ATOM 1669 O O . LEU A 1 211 ? 13.033 -15.636 -11.898 1.00 76.00 211 LEU A O 1
ATOM 1673 N N . LYS A 1 212 ? 13.774 -13.602 -12.434 1.00 75.06 212 LYS A N 1
ATOM 1674 C CA . LYS A 1 212 ? 15.066 -13.796 -11.766 1.00 75.06 212 LYS A CA 1
ATOM 1675 C C . LYS A 1 212 ? 14.837 -14.029 -10.268 1.00 75.06 212 LYS A C 1
ATOM 1677 O O . LYS A 1 212 ? 14.052 -13.314 -9.655 1.00 75.06 212 LYS A O 1
ATOM 1682 N N . ASN A 1 213 ? 15.590 -14.959 -9.674 1.00 63.84 213 ASN A N 1
ATOM 1683 C CA . ASN A 1 213 ? 15.463 -15.439 -8.281 1.00 63.84 213 ASN A CA 1
ATOM 1684 C C . ASN A 1 213 ? 15.563 -14.366 -7.166 1.00 63.84 213 ASN A C 1
ATOM 1686 O O . ASN A 1 213 ? 15.582 -14.710 -5.990 1.00 63.84 213 ASN A O 1
ATOM 1690 N N . VAL A 1 214 ? 15.671 -13.085 -7.518 1.00 70.44 214 VAL A N 1
ATOM 1691 C CA . VAL A 1 214 ? 15.648 -11.927 -6.614 1.00 70.44 214 VAL A CA 1
ATOM 1692 C C . VAL A 1 214 ? 14.244 -11.336 -6.434 1.00 70.44 214 VAL A C 1
ATOM 1694 O O . VAL A 1 214 ? 14.002 -10.655 -5.435 1.00 70.44 214 VAL A O 1
ATOM 1697 N N . ARG A 1 215 ? 13.323 -11.595 -7.377 1.00 79.19 215 ARG A N 1
ATOM 1698 C CA . ARG A 1 215 ? 11.907 -11.225 -7.274 1.00 79.19 215 ARG A CA 1
ATOM 1699 C C . ARG A 1 215 ? 11.137 -12.371 -6.664 1.00 79.19 215 ARG A C 1
ATOM 1701 O O . ARG A 1 215 ? 11.004 -13.454 -7.228 1.00 79.19 215 ARG A O 1
ATOM 1708 N N . HIS A 1 216 ? 10.667 -12.126 -5.458 1.00 81.19 216 HIS A N 1
ATOM 1709 C CA . HIS A 1 216 ? 10.038 -13.139 -4.642 1.00 81.19 216 HIS A CA 1
ATOM 1710 C C . HIS A 1 216 ? 8.548 -13.211 -4.945 1.00 81.19 216 HIS A C 1
ATOM 1712 O O . HIS A 1 216 ? 7.765 -12.462 -4.363 1.00 81.19 216 HIS A O 1
ATOM 1718 N N . LEU A 1 217 ? 8.179 -14.130 -5.840 1.00 86.69 217 LEU A N 1
ATOM 1719 C CA . LEU A 1 217 ? 6.789 -14.525 -6.039 1.00 86.69 217 LEU A CA 1
ATOM 1720 C C . LEU A 1 217 ? 6.241 -15.136 -4.745 1.00 86.69 217 LEU A C 1
ATOM 1722 O O . LEU A 1 217 ? 6.854 -16.019 -4.128 1.00 86.69 217 LEU A O 1
ATOM 1726 N N . LEU A 1 218 ? 5.068 -14.671 -4.340 1.00 88.44 218 LEU A N 1
ATOM 1727 C CA . LEU A 1 218 ? 4.370 -15.172 -3.176 1.00 88.44 218 LEU A CA 1
ATOM 1728 C C . LEU A 1 218 ? 3.804 -16.563 -3.475 1.00 88.44 218 LEU A C 1
ATOM 1730 O O . LEU A 1 218 ? 2.883 -16.718 -4.262 1.00 88.44 218 LEU A O 1
ATOM 1734 N N . THR A 1 219 ? 4.344 -17.593 -2.825 1.00 88.44 219 THR A N 1
ATOM 1735 C CA . THR A 1 219 ? 3.896 -18.992 -3.004 1.00 88.44 219 THR A CA 1
ATOM 1736 C C . THR A 1 219 ? 3.084 -19.523 -1.826 1.00 88.44 219 THR A C 1
ATOM 1738 O O . THR A 1 219 ? 2.512 -20.609 -1.893 1.00 88.44 219 THR A O 1
ATOM 1741 N N . LYS A 1 220 ? 3.032 -18.769 -0.726 1.00 88.81 220 LYS A N 1
ATOM 1742 C CA . LYS A 1 220 ? 2.289 -19.099 0.492 1.00 88.81 220 LYS A CA 1
ATOM 1743 C C . LYS A 1 220 ? 1.643 -17.845 1.047 1.00 88.81 220 LYS A C 1
ATOM 1745 O O . LYS A 1 220 ? 2.169 -16.756 0.861 1.00 88.81 220 LYS A O 1
ATOM 1750 N N . THR A 1 221 ? 0.545 -18.016 1.772 1.00 90.56 221 THR A N 1
ATOM 1751 C CA . THR A 1 221 ? -0.111 -16.905 2.456 1.00 90.56 221 THR A CA 1
ATOM 1752 C C . THR A 1 221 ? 0.830 -16.263 3.472 1.00 90.56 221 THR A C 1
ATOM 1754 O O . THR A 1 221 ? 1.389 -16.940 4.338 1.00 90.56 221 THR A O 1
ATOM 1757 N N . VAL A 1 222 ? 0.965 -14.946 3.379 1.00 89.88 222 VAL A N 1
ATOM 1758 C CA . VAL A 1 222 ? 1.717 -14.098 4.314 1.00 89.88 222 VAL A CA 1
ATOM 1759 C C . VAL A 1 222 ? 0.756 -13.270 5.145 1.00 89.88 222 VAL A C 1
ATOM 1761 O O . VAL A 1 222 ? -0.394 -13.073 4.759 1.00 89.88 222 VAL A O 1
ATOM 1764 N N . LYS A 1 223 ? 1.217 -12.785 6.297 1.00 90.62 223 LYS A N 1
ATOM 1765 C CA . LYS A 1 223 ? 0.426 -11.933 7.184 1.00 90.62 223 LYS A CA 1
ATOM 1766 C C . LYS A 1 223 ? 1.158 -10.624 7.459 1.00 90.62 223 LYS A C 1
ATOM 1768 O O . LYS A 1 223 ? 2.313 -10.634 7.879 1.00 90.62 223 LYS A O 1
ATOM 1773 N N . ILE A 1 224 ? 0.453 -9.508 7.305 1.00 91.38 224 ILE A N 1
ATOM 1774 C CA . ILE A 1 224 ? 0.844 -8.208 7.852 1.00 91.38 224 ILE A CA 1
ATOM 1775 C C . ILE A 1 224 ? 0.147 -8.035 9.196 1.00 91.38 224 ILE A C 1
ATOM 1777 O O . ILE A 1 224 ? -1.076 -7.970 9.263 1.00 91.38 224 ILE A O 1
ATOM 1781 N N . ARG A 1 225 ? 0.916 -7.935 10.274 1.00 91.31 225 ARG A N 1
ATOM 1782 C CA . ARG A 1 225 ? 0.424 -7.697 11.633 1.00 91.31 225 ARG A CA 1
ATOM 1783 C C . ARG A 1 225 ? 0.538 -6.215 11.958 1.00 91.31 225 ARG A C 1
ATOM 1785 O O . ARG A 1 225 ? 1.640 -5.675 11.958 1.00 91.31 225 ARG A O 1
ATOM 1792 N N . LEU A 1 226 ? -0.582 -5.566 12.260 1.00 92.38 226 LEU A N 1
ATOM 1793 C CA . LEU A 1 226 ? -0.636 -4.206 12.792 1.00 92.38 226 LEU A CA 1
ATOM 1794 C C . LEU A 1 226 ? -0.713 -4.272 14.315 1.00 92.38 226 LEU A C 1
ATOM 1796 O O . LEU A 1 226 ? -1.681 -4.798 14.865 1.00 92.38 226 LEU A O 1
ATOM 1800 N N . CYS A 1 227 ? 0.289 -3.725 14.998 1.00 91.06 227 CYS A N 1
ATOM 1801 C CA . CYS A 1 227 ? 0.436 -3.850 16.444 1.00 91.06 227 CYS A CA 1
ATOM 1802 C C . CYS A 1 227 ? 0.266 -2.494 17.138 1.00 91.06 227 CYS A C 1
ATOM 1804 O O . CYS A 1 227 ? 0.840 -1.479 16.728 1.00 91.06 227 CYS A O 1
ATOM 1806 N N . LYS A 1 228 ? -0.493 -2.480 18.237 1.00 91.12 228 LYS A N 1
ATOM 1807 C CA . LYS A 1 228 ? -0.691 -1.292 19.089 1.00 91.12 228 LYS A CA 1
ATOM 1808 C C . LYS A 1 228 ? 0.486 -1.036 20.042 1.00 91.12 228 LYS A C 1
ATOM 1810 O O . LYS A 1 228 ? 0.646 0.070 20.561 1.00 91.12 228 LYS A O 1
ATOM 1815 N N . ASP A 1 229 ? 1.305 -2.054 20.282 1.00 87.25 229 ASP A N 1
ATOM 1816 C CA . ASP A 1 229 ? 2.513 -2.016 21.103 1.00 87.25 229 ASP A CA 1
ATOM 1817 C C . ASP A 1 229 ? 3.759 -2.405 20.283 1.00 87.25 229 ASP A C 1
ATOM 1819 O O . ASP A 1 229 ? 3.673 -2.844 19.136 1.00 87.25 229 ASP A O 1
ATOM 1823 N N . THR A 1 230 ? 4.945 -2.181 20.851 1.00 83.00 230 THR A N 1
ATOM 1824 C CA . THR A 1 230 ? 6.233 -2.499 20.205 1.00 83.00 230 THR A CA 1
ATOM 1825 C C . THR A 1 230 ? 6.601 -3.982 20.311 1.00 83.00 230 THR A C 1
ATOM 1827 O O . THR A 1 230 ? 7.438 -4.475 19.552 1.00 83.00 230 THR A O 1
ATOM 1830 N N . THR A 1 231 ? 5.978 -4.706 21.239 1.00 83.06 231 THR A N 1
ATOM 1831 C CA . THR A 1 231 ? 6.187 -6.140 21.475 1.00 83.06 231 THR A CA 1
ATOM 1832 C C . THR A 1 231 ? 5.326 -7.022 20.568 1.00 83.06 231 THR A C 1
ATOM 1834 O O . THR A 1 231 ? 5.624 -8.202 20.430 1.00 83.06 231 THR A O 1
ATOM 1837 N N . CYS A 1 232 ? 4.298 -6.456 19.930 1.00 83.00 232 CYS A N 1
ATOM 1838 C CA . CYS A 1 232 ? 3.322 -7.135 19.082 1.00 83.00 232 CYS A CA 1
ATOM 1839 C C . CYS A 1 232 ? 2.714 -8.388 19.722 1.00 83.00 232 CYS A C 1
ATOM 1841 O O . CYS A 1 232 ? 2.703 -9.488 19.154 1.00 83.00 232 CYS A O 1
ATOM 1843 N N . THR A 1 233 ? 2.198 -8.218 20.940 1.00 83.00 233 THR A N 1
ATOM 1844 C CA . THR A 1 233 ? 1.466 -9.291 21.620 1.00 83.00 233 THR A CA 1
ATOM 1845 C C . THR A 1 233 ? 0.152 -9.596 20.895 1.00 83.00 233 THR A C 1
ATOM 1847 O O . THR A 1 233 ? -0.492 -8.710 20.333 1.00 83.00 233 THR A O 1
ATOM 1850 N N . ASN A 1 234 ? -0.268 -10.865 20.895 1.00 77.06 234 ASN A N 1
ATOM 1851 C CA . ASN A 1 234 ? -1.425 -11.310 20.108 1.00 77.06 234 ASN A CA 1
ATOM 1852 C C . ASN A 1 234 ? -2.752 -10.637 20.499 1.00 77.06 234 ASN A C 1
ATOM 1854 O O . ASN A 1 234 ? -3.637 -10.525 19.660 1.00 77.06 234 ASN A O 1
ATOM 1858 N N . SER A 1 235 ? -2.892 -10.163 21.740 1.00 77.50 235 SER A N 1
ATOM 1859 C CA . SER A 1 235 ? -4.086 -9.457 22.226 1.00 77.50 235 SER A CA 1
ATOM 1860 C C . SER A 1 235 ? -4.195 -8.004 21.745 1.00 77.50 235 SER A C 1
ATOM 1862 O O . SER A 1 235 ? -5.266 -7.412 21.843 1.00 77.50 235 SER A O 1
ATOM 1864 N N . ASN A 1 236 ? -3.112 -7.426 21.216 1.00 85.31 236 ASN A N 1
ATOM 1865 C CA . ASN A 1 236 ? -3.014 -6.017 20.818 1.00 85.31 236 ASN A CA 1
ATOM 1866 C C . ASN A 1 236 ? -2.707 -5.849 19.325 1.00 85.31 236 ASN A C 1
ATOM 1868 O O . ASN A 1 236 ? -2.075 -4.870 18.911 1.00 85.31 236 ASN A O 1
ATOM 1872 N N . CYS A 1 237 ? -3.129 -6.821 18.524 1.00 90.81 237 CYS A N 1
ATOM 1873 C CA . CYS A 1 237 ? -2.730 -6.951 17.139 1.00 90.81 237 CYS A CA 1
ATOM 1874 C C . CYS A 1 237 ? -3.926 -7.332 16.260 1.00 90.81 237 CYS A C 1
ATOM 1876 O O . CYS A 1 237 ? -4.798 -8.094 16.674 1.00 90.81 237 CYS A O 1
ATOM 1878 N N . ILE A 1 238 ? -3.941 -6.814 15.033 1.00 93.94 238 ILE A N 1
ATOM 1879 C CA . ILE A 1 238 ? -4.809 -7.288 13.951 1.00 93.94 238 ILE A CA 1
ATOM 1880 C C . ILE A 1 238 ? -3.914 -7.727 12.798 1.00 93.94 238 ILE A C 1
ATOM 1882 O O . ILE A 1 238 ? -2.984 -7.004 12.441 1.00 93.94 238 ILE A O 1
ATOM 1886 N N . ALA A 1 239 ? -4.176 -8.901 12.225 1.00 92.81 239 ALA A N 1
ATOM 1887 C CA . ALA A 1 239 ? -3.437 -9.395 11.075 1.00 92.81 239 ALA A CA 1
ATOM 1888 C C . ALA A 1 239 ? -4.268 -9.266 9.798 1.00 92.81 239 ALA A C 1
ATOM 1890 O O . ALA A 1 239 ? -5.492 -9.365 9.814 1.00 92.81 239 ALA A O 1
ATOM 1891 N N . ILE A 1 240 ? -3.581 -9.060 8.686 1.00 94.94 240 ILE A N 1
ATOM 1892 C CA . ILE A 1 240 ? -4.138 -9.067 7.340 1.00 94.94 240 ILE A CA 1
ATOM 1893 C C . ILE A 1 240 ? -3.383 -10.147 6.581 1.00 94.94 240 ILE A C 1
ATOM 1895 O O . ILE A 1 240 ? -2.167 -10.043 6.422 1.00 94.94 240 ILE A O 1
ATOM 1899 N N . ALA A 1 241 ? -4.081 -11.197 6.166 1.00 94.12 241 ALA A N 1
ATOM 1900 C CA . ALA A 1 241 ? -3.520 -12.246 5.336 1.00 94.12 241 ALA A CA 1
ATOM 1901 C C . ALA A 1 241 ? -3.633 -11.872 3.860 1.00 94.12 241 ALA A C 1
ATOM 1903 O O . ALA A 1 241 ? -4.654 -11.336 3.430 1.00 94.12 241 ALA A O 1
ATOM 1904 N N . ILE A 1 242 ? -2.582 -12.184 3.108 1.00 93.44 242 ILE A N 1
ATOM 1905 C CA . ILE A 1 242 ? -2.520 -12.030 1.657 1.00 93.44 242 ILE A CA 1
ATOM 1906 C C . ILE A 1 242 ? -2.157 -13.390 1.077 1.00 93.44 242 ILE A C 1
ATOM 1908 O O . ILE A 1 242 ? -1.114 -13.954 1.428 1.00 93.44 242 ILE A O 1
ATOM 1912 N N . SER A 1 243 ? -3.028 -13.940 0.236 1.00 92.62 243 SER A N 1
ATOM 1913 C CA . SER A 1 243 ? -2.781 -15.197 -0.471 1.00 92.62 243 SER A CA 1
ATOM 1914 C C . SER A 1 243 ? -1.881 -14.984 -1.702 1.00 92.62 243 SER A C 1
ATOM 1916 O O . SER A 1 243 ? -1.762 -13.862 -2.194 1.00 92.62 243 SER A O 1
ATOM 1918 N N . PRO A 1 244 ? -1.284 -16.056 -2.255 1.00 90.19 244 PRO A N 1
ATOM 1919 C CA . PRO A 1 244 ? -0.596 -16.017 -3.551 1.00 90.19 244 PRO A CA 1
ATOM 1920 C C . PRO A 1 244 ? -1.419 -15.427 -4.708 1.00 90.19 244 PRO A C 1
ATOM 1922 O O . PRO A 1 244 ? -0.849 -14.786 -5.583 1.00 90.19 244 PRO A O 1
ATOM 1925 N N . SER A 1 245 ? -2.744 -15.615 -4.692 1.00 87.31 245 SER A N 1
ATOM 1926 C CA . SER A 1 245 ? -3.696 -15.065 -5.672 1.00 87.31 245 SER A CA 1
ATOM 1927 C C . SER A 1 245 ? -4.070 -13.599 -5.417 1.00 87.31 245 SER A C 1
ATOM 1929 O O . SER A 1 245 ? -4.894 -13.038 -6.136 1.00 87.31 245 SER A O 1
ATOM 1931 N N . GLY A 1 246 ? -3.515 -12.979 -4.372 1.00 86.88 246 GLY A N 1
ATOM 1932 C CA . GLY A 1 246 ? -3.827 -11.608 -3.983 1.00 86.88 246 GLY A CA 1
ATOM 1933 C C . GLY A 1 246 ? -5.134 -11.451 -3.206 1.00 86.88 246 GLY A C 1
ATOM 1934 O O . GLY A 1 246 ? -5.563 -10.322 -2.983 1.00 86.88 246 GLY A O 1
ATOM 1935 N N . ASP A 1 247 ? -5.759 -12.540 -2.747 1.00 91.88 247 ASP A N 1
ATOM 1936 C CA . ASP A 1 247 ? -6.916 -12.452 -1.854 1.00 91.88 247 ASP A CA 1
ATOM 1937 C C . ASP A 1 247 ? -6.483 -11.885 -0.503 1.00 91.88 247 ASP A C 1
ATOM 1939 O O . ASP A 1 247 ? -5.513 -12.345 0.107 1.00 91.88 247 ASP A O 1
ATOM 1943 N N . VAL A 1 248 ? -7.220 -10.873 -0.038 1.00 93.94 248 VAL A N 1
ATOM 1944 C CA . VAL A 1 248 ? -6.905 -10.147 1.194 1.00 93.94 248 VAL A CA 1
ATOM 1945 C C . VAL A 1 248 ? -8.038 -10.279 2.196 1.00 93.94 248 VAL A C 1
ATOM 1947 O O . VAL A 1 248 ? -9.172 -9.847 1.937 1.00 93.94 248 VAL A O 1
ATOM 1950 N N . GLU A 1 249 ? -7.699 -10.805 3.368 1.00 94.38 249 GLU A N 1
ATOM 1951 C CA . GLU A 1 249 ? -8.634 -11.046 4.461 1.00 94.38 249 GLU A CA 1
ATOM 1952 C C . GLU A 1 249 ? -8.038 -10.629 5.802 1.00 94.38 249 GLU A C 1
ATOM 1954 O O . GLU A 1 249 ? -6.844 -10.782 6.062 1.00 94.38 249 GLU A O 1
ATOM 1959 N N . GLN A 1 250 ? -8.886 -10.118 6.689 1.00 92.69 250 GLN A N 1
ATOM 1960 C CA . GLN A 1 250 ? -8.485 -9.870 8.064 1.00 92.69 250 GLN A CA 1
ATOM 1961 C C . GLN A 1 250 ? -8.466 -11.185 8.845 1.00 92.69 250 GLN A C 1
ATOM 1963 O O . GLN A 1 250 ? -9.419 -11.962 8.809 1.00 92.69 250 GLN A O 1
ATOM 1968 N N . THR A 1 251 ? -7.401 -11.408 9.609 1.00 89.62 251 THR A N 1
ATOM 1969 C CA . THR A 1 251 ? -7.232 -12.589 10.455 1.00 89.62 251 THR A CA 1
ATOM 1970 C C . THR A 1 251 ? -6.843 -12.194 11.872 1.00 89.62 251 THR A C 1
ATOM 1972 O O . THR A 1 251 ? -6.436 -11.068 12.169 1.00 89.62 251 THR A O 1
ATOM 1975 N N . GLN A 1 252 ? -6.940 -13.163 12.775 1.00 83.62 252 GLN A N 1
ATOM 1976 C CA . GLN A 1 252 ? -6.320 -13.049 14.089 1.00 83.62 252 GLN A CA 1
ATOM 1977 C C . GLN A 1 252 ? -4.793 -13.124 13.962 1.00 83.62 252 GLN A C 1
ATOM 1979 O O . GLN A 1 252 ? -4.276 -13.687 12.996 1.00 83.62 252 GLN A O 1
ATOM 1984 N N . CYS A 1 253 ? -4.066 -12.592 14.943 1.00 81.50 253 CYS A N 1
ATOM 1985 C CA . CYS A 1 253 ? -2.599 -12.570 14.907 1.00 81.50 253 CYS A CA 1
ATOM 1986 C C . CYS A 1 253 ? -1.910 -13.911 15.207 1.00 81.50 253 CYS A C 1
ATOM 1988 O O . CYS A 1 253 ? -0.681 -13.951 15.175 1.00 81.50 253 CYS A O 1
ATOM 1990 N N . PHE A 1 254 ? -2.682 -14.969 15.479 1.00 68.50 254 PHE A N 1
ATOM 1991 C CA . PHE A 1 254 ? -2.212 -16.346 15.676 1.00 68.50 254 PHE A CA 1
ATOM 1992 C C . PHE A 1 254 ? -1.946 -17.042 14.336 1.00 68.50 254 PHE A C 1
ATOM 1994 O O . PHE A 1 254 ? -2.697 -16.784 13.364 1.00 68.50 254 PHE A O 1
#

Foldseek 3Di:
DDDDDDDDDDPPPPPPDDQDPVNVVVVVVVVVVVVVPDDDDDDDQLQVLLQVVVLVVLVVLLVCQQVDALADCDFPDPDPQSVLSNLLSQQQFWKWKWFDPVVWIFIFIFGWGQDPDQPARTPNDCPDVVGFDADPVQRAGRTCDPDPRHDVSRTSVVSQFNDKDKDPDPDPPLLDPPPGMWMWGQHNQQFIWGDQFPFARHPVTHDRDSPPPRTHTAPAKMKIWGANDPVRDQVRIKIWIQGRSRDIDIDRPD